Protein AF-A0A9N8YPP1-F1 (afdb_monomer_lite)

Organism: NCBI:txid1117310

Sequence (266 aa):
MFNVTAECTYCDEEGDEDTTKFTALKHQVHTLRHDLAEKNALLATVQKKLNRNRPQQYNNGTMGNESTTGKVIGHLQHEIEHLKKEVAGAKTSIHIAKVARERADRQAAEHYASHQTLKLEIDSLKRMLELDRDKTNKSLQESESKAAELEKQLAIVSASREQAEFQYQLLSKELQNFKTRYMKDVESIKVDFQELRSDMVSTSKGLKKVVVEAGSRIETLTKELDRMKKDVEISNEKTKLYSNQVAKVEDEITNKMAWLKNIQIR

Structure (mmCIF, N/CA/C/O backbone):
data_AF-A0A9N8YPP1-F1
#
_entry.id   AF-A0A9N8YPP1-F1
#
loop_
_atom_site.group_PDB
_atom_site.id
_atom_site.type_symbol
_atom_site.label_atom_id
_atom_site.label_alt_id
_atom_site.label_comp_id
_atom_site.label_asym_id
_atom_site.label_entity_id
_atom_site.label_seq_id
_atom_site.pdbx_PDB_ins_code
_atom_site.Cartn_x
_atom_site.Cartn_y
_atom_site.Cartn_z
_atom_site.occupancy
_atom_site.B_iso_or_equiv
_atom_site.auth_seq_id
_atom_site.auth_comp_id
_atom_site.auth_asym_id
_atom_site.auth_atom_id
_atom_site.pdbx_PDB_model_num
ATOM 1 N N . MET A 1 1 ? 21.768 -13.234 -28.862 1.00 34.94 1 MET A N 1
ATOM 2 C CA . MET A 1 1 ? 23.038 -13.472 -29.579 1.00 34.94 1 MET A CA 1
ATOM 3 C C . MET A 1 1 ? 22.719 -13.626 -31.054 1.00 34.94 1 MET A C 1
ATOM 5 O O . MET A 1 1 ? 22.258 -14.685 -31.448 1.00 34.94 1 MET A O 1
ATOM 9 N N . PHE A 1 2 ? 22.891 -12.571 -31.846 1.00 32.94 2 PHE A N 1
ATOM 10 C CA . PHE A 1 2 ? 22.879 -12.673 -33.304 1.00 32.94 2 PHE A CA 1
ATOM 11 C C . PHE A 1 2 ? 24.298 -12.377 -33.772 1.00 32.94 2 PHE A C 1
ATOM 13 O O . PHE A 1 2 ? 24.757 -11.240 -33.697 1.00 32.94 2 PHE A O 1
ATOM 20 N N . ASN A 1 3 ? 25.009 -13.435 -34.159 1.00 38.28 3 ASN A N 1
ATOM 21 C CA . ASN A 1 3 ? 26.273 -13.326 -34.870 1.00 38.28 3 ASN A CA 1
ATOM 22 C C . ASN A 1 3 ? 25.935 -12.886 -36.295 1.00 38.28 3 ASN A C 1
ATOM 24 O O . ASN A 1 3 ? 25.418 -13.678 -37.077 1.00 38.28 3 ASN A O 1
ATOM 28 N N . VAL A 1 4 ? 26.189 -11.619 -36.609 1.00 37.97 4 VAL A N 1
ATOM 29 C CA . VAL A 1 4 ? 26.219 -11.135 -37.990 1.00 37.97 4 VAL A CA 1
ATOM 30 C C . VAL A 1 4 ? 27.674 -10.819 -38.298 1.00 37.97 4 VAL A C 1
ATOM 32 O O . VAL A 1 4 ? 28.133 -9.687 -38.178 1.00 37.97 4 VAL A O 1
ATOM 35 N N . THR A 1 5 ? 28.424 -11.863 -38.633 1.00 41.53 5 THR A N 1
ATOM 36 C CA . THR A 1 5 ? 29.673 -11.741 -39.382 1.00 41.53 5 THR A CA 1
ATOM 37 C C . THR A 1 5 ? 29.297 -11.416 -40.822 1.00 41.53 5 THR A C 1
ATOM 39 O O . THR A 1 5 ? 29.110 -12.308 -41.643 1.00 41.53 5 THR A O 1
ATOM 42 N N . ALA A 1 6 ? 29.102 -10.129 -41.106 1.00 41.72 6 ALA A N 1
ATOM 43 C CA . ALA A 1 6 ? 29.111 -9.634 -42.472 1.00 41.72 6 ALA A CA 1
ATOM 44 C C . ALA A 1 6 ? 30.580 -9.521 -42.895 1.00 41.72 6 ALA A C 1
ATOM 46 O O . ALA A 1 6 ? 31.249 -8.528 -42.608 1.00 41.72 6 ALA A O 1
ATOM 47 N N . GLU A 1 7 ? 31.101 -10.586 -43.501 1.00 40.03 7 GLU A N 1
ATOM 48 C CA . GLU A 1 7 ? 32.336 -10.519 -44.273 1.00 40.03 7 GLU A CA 1
ATOM 49 C C . GLU A 1 7 ? 32.094 -9.557 -45.441 1.00 40.03 7 GLU A C 1
ATOM 51 O O . GLU A 1 7 ? 31.285 -9.808 -46.332 1.00 40.03 7 GLU A O 1
ATOM 56 N N . CYS A 1 8 ? 32.748 -8.398 -45.389 1.00 38.44 8 CYS A N 1
ATOM 57 C CA . CYS A 1 8 ? 32.756 -7.434 -46.477 1.00 38.44 8 CYS A CA 1
ATOM 58 C C . CYS A 1 8 ? 33.773 -7.916 -47.523 1.00 38.44 8 CYS A C 1
ATOM 60 O O . CYS A 1 8 ? 34.931 -7.515 -47.497 1.00 38.44 8 CYS A O 1
ATOM 62 N N . THR A 1 9 ? 33.364 -8.827 -48.405 1.00 43.66 9 THR A N 1
ATOM 63 C CA . THR A 1 9 ? 34.174 -9.333 -49.531 1.00 43.66 9 THR A CA 1
ATOM 64 C C . THR A 1 9 ? 33.852 -8.602 -50.833 1.00 43.66 9 THR A C 1
ATOM 66 O O . THR A 1 9 ? 33.603 -9.235 -51.855 1.00 43.66 9 THR A O 1
ATOM 69 N N . TYR A 1 10 ? 33.783 -7.268 -50.814 1.00 43.88 10 TYR A N 1
ATOM 70 C CA . TYR A 1 10 ? 33.469 -6.520 -52.035 1.00 43.88 10 TYR A CA 1
ATOM 71 C C . TYR A 1 10 ? 34.044 -5.104 -52.020 1.00 43.88 10 TYR A C 1
ATOM 73 O O . TYR A 1 10 ? 33.289 -4.150 -51.887 1.00 43.88 10 TYR A O 1
ATOM 81 N N . CYS A 1 11 ? 35.370 -4.951 -52.102 1.00 41.81 11 CYS A N 1
ATOM 82 C CA . CYS A 1 11 ? 36.007 -3.634 -52.280 1.00 41.81 11 CYS A CA 1
ATOM 83 C C . CYS A 1 11 ? 37.412 -3.659 -52.929 1.00 41.81 11 CYS A C 1
ATOM 85 O O . CYS A 1 11 ? 38.083 -2.638 -52.866 1.00 41.81 11 CYS A O 1
ATOM 87 N N . ASP A 1 12 ? 37.870 -4.749 -53.562 1.00 41.81 12 ASP A N 1
ATOM 88 C CA . ASP A 1 12 ? 39.260 -4.805 -54.075 1.00 41.81 12 ASP A CA 1
ATOM 89 C C . ASP A 1 12 ? 39.405 -4.883 -55.608 1.00 41.81 12 ASP A C 1
ATOM 91 O O . ASP A 1 12 ? 40.514 -4.742 -56.116 1.00 41.81 12 ASP A O 1
ATOM 95 N N . GLU A 1 13 ? 38.328 -5.044 -56.385 1.00 40.91 13 GLU A N 1
ATOM 96 C CA . GLU A 1 13 ? 38.481 -5.305 -57.831 1.00 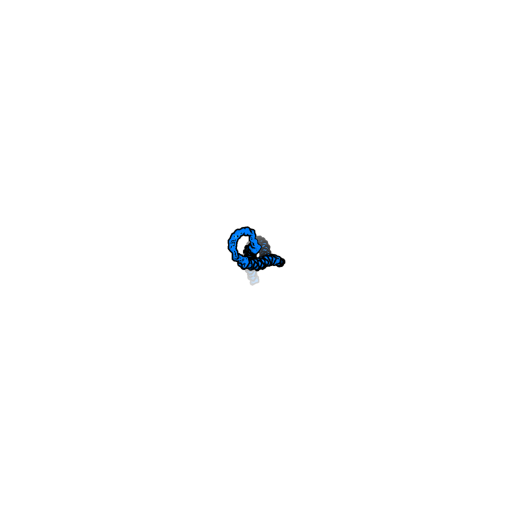40.91 13 GLU A CA 1
ATOM 97 C C . GLU A 1 13 ? 38.600 -4.043 -58.713 1.00 40.91 13 GLU A C 1
ATOM 99 O O . GLU A 1 13 ? 39.207 -4.106 -59.780 1.00 40.91 13 GLU A O 1
ATOM 104 N N . GLU A 1 14 ? 38.114 -2.871 -58.284 1.00 46.34 14 GLU A N 1
ATOM 105 C CA . GLU A 1 14 ? 38.151 -1.660 -59.133 1.00 46.34 14 GLU A CA 1
ATOM 106 C C . GLU A 1 14 ? 39.486 -0.883 -59.069 1.00 46.34 14 GLU A C 1
ATOM 108 O O . GLU A 1 14 ? 39.831 -0.162 -60.006 1.00 46.34 14 GLU A O 1
ATOM 113 N N . GLY A 1 15 ? 40.286 -1.044 -58.007 1.00 49.84 15 GLY A N 1
ATOM 114 C CA . GLY A 1 15 ? 41.560 -0.322 -57.840 1.00 49.84 15 GLY A CA 1
ATOM 115 C C . GLY A 1 15 ? 42.724 -0.869 -58.684 1.00 49.84 15 GLY A C 1
ATOM 116 O O . GLY A 1 15 ? 43.639 -0.126 -59.073 1.00 49.84 15 GLY A O 1
ATOM 117 N N . ASP A 1 16 ? 42.688 -2.164 -58.999 1.00 51.25 16 ASP A N 1
ATOM 118 C CA . ASP A 1 16 ? 43.765 -2.859 -59.715 1.00 51.25 16 ASP A CA 1
ATOM 119 C C . ASP A 1 16 ? 43.661 -2.692 -61.239 1.00 51.25 16 ASP A C 1
ATOM 121 O O . ASP A 1 16 ? 44.675 -2.576 -61.945 1.00 51.25 16 ASP A O 1
ATOM 125 N N . GLU A 1 17 ? 42.439 -2.580 -61.762 1.00 55.25 17 GLU A N 1
ATOM 126 C CA . GLU A 1 17 ? 42.202 -2.390 -63.193 1.00 55.25 17 GLU A CA 1
ATOM 127 C C . GLU A 1 17 ? 42.729 -1.031 -63.685 1.00 55.25 17 GLU A C 1
ATOM 129 O O . GLU A 1 17 ? 43.400 -0.950 -64.721 1.00 55.25 17 GLU A O 1
ATOM 134 N N . ASP A 1 18 ? 42.506 0.037 -62.916 1.00 60.38 18 ASP A N 1
ATOM 135 C CA . ASP A 1 18 ? 42.961 1.390 -63.258 1.00 60.38 18 ASP A CA 1
ATOM 136 C C . ASP A 1 18 ? 44.477 1.564 -63.095 1.00 60.38 18 ASP A C 1
ATOM 138 O O . ASP A 1 18 ? 45.127 2.271 -63.875 1.00 60.38 18 ASP A O 1
ATOM 142 N N . THR A 1 19 ? 45.084 0.857 -62.139 1.00 65.12 19 THR A N 1
ATOM 143 C CA . THR A 1 19 ? 46.543 0.837 -61.965 1.00 65.12 19 THR A CA 1
ATOM 144 C C . THR A 1 19 ? 47.234 0.142 -63.137 1.00 65.12 19 THR A C 1
ATOM 146 O O . THR A 1 19 ? 48.261 0.619 -63.644 1.00 65.12 19 THR A O 1
ATOM 149 N N . THR A 1 20 ? 46.631 -0.941 -63.623 1.00 72.88 20 THR A N 1
ATOM 150 C CA . THR A 1 20 ? 47.099 -1.691 -64.790 1.00 72.88 20 THR A CA 1
ATOM 151 C C . THR A 1 20 ? 46.964 -0.855 -66.067 1.00 72.88 20 THR A C 1
ATOM 153 O O . THR A 1 20 ? 47.932 -0.722 -66.822 1.00 72.88 20 THR A O 1
ATOM 156 N N . LYS A 1 21 ? 45.821 -0.179 -66.267 1.00 74.50 21 LYS A N 1
ATOM 157 C CA . LYS A 1 21 ? 45.578 0.739 -67.398 1.00 74.50 21 LYS A CA 1
ATOM 158 C C . LYS A 1 21 ? 46.526 1.945 -67.392 1.00 74.50 21 LYS A C 1
ATOM 160 O O . LYS A 1 21 ? 47.098 2.285 -68.429 1.00 74.50 21 LYS A O 1
ATOM 165 N N . PHE A 1 22 ? 46.773 2.561 -66.234 1.00 76.25 22 PHE A N 1
ATOM 166 C CA . PHE A 1 22 ? 47.729 3.668 -66.097 1.00 76.25 22 PHE A CA 1
ATOM 167 C C . PHE A 1 22 ? 49.165 3.241 -66.433 1.00 76.25 22 PHE A C 1
ATOM 169 O O . PHE A 1 22 ? 49.890 3.953 -67.136 1.00 76.25 22 PHE A O 1
ATOM 176 N N . THR A 1 23 ? 49.578 2.067 -65.954 1.00 79.81 23 THR A N 1
ATOM 177 C CA . THR A 1 23 ? 50.915 1.517 -66.214 1.00 79.81 23 THR A CA 1
ATOM 178 C C . THR A 1 23 ? 51.094 1.183 -67.697 1.00 79.81 23 THR A C 1
ATOM 180 O O . THR A 1 23 ? 52.123 1.536 -68.279 1.00 79.81 23 THR A O 1
ATOM 183 N N . ALA A 1 24 ? 50.066 0.612 -68.333 1.00 81.81 24 ALA A N 1
ATOM 184 C CA . ALA A 1 24 ? 50.039 0.352 -69.770 1.00 81.81 24 ALA A CA 1
ATOM 185 C C . ALA A 1 24 ? 50.132 1.646 -70.602 1.00 81.81 24 ALA A C 1
ATOM 187 O O . ALA A 1 24 ? 50.971 1.741 -71.498 1.00 81.81 24 ALA A O 1
ATOM 188 N N . LEU A 1 25 ? 49.360 2.684 -70.260 1.00 81.94 25 LEU A N 1
ATOM 189 C CA . LEU A 1 25 ? 49.416 3.995 -70.927 1.00 81.94 25 LEU A CA 1
ATOM 190 C C . LEU A 1 25 ? 50.784 4.674 -70.767 1.00 81.94 25 LEU A C 1
ATOM 192 O O . LEU A 1 25 ? 51.320 5.254 -71.715 1.00 81.94 25 LEU A O 1
ATOM 196 N N . LYS A 1 26 ? 51.390 4.589 -69.576 1.00 84.62 26 LYS A N 1
ATOM 197 C CA . LYS A 1 26 ? 52.739 5.115 -69.320 1.00 84.62 26 LYS A CA 1
ATOM 198 C C . LYS A 1 26 ? 53.788 4.408 -70.178 1.00 84.62 26 LYS A C 1
ATOM 200 O O . LYS A 1 26 ? 54.672 5.076 -70.720 1.00 84.62 26 LYS A O 1
ATOM 205 N N . HIS A 1 27 ? 53.681 3.086 -70.312 1.00 86.38 27 HIS A N 1
ATOM 206 C CA . HIS A 1 27 ? 54.544 2.297 -71.185 1.00 86.38 27 HIS A CA 1
ATOM 207 C C . HIS A 1 27 ? 54.348 2.685 -72.660 1.00 86.38 27 HIS A C 1
ATOM 209 O O . HIS A 1 27 ? 55.324 2.989 -73.339 1.00 86.38 27 HIS A O 1
ATOM 215 N N . GLN A 1 28 ? 53.101 2.821 -73.120 1.00 85.25 28 GLN A N 1
ATOM 216 C CA . GLN A 1 28 ? 52.774 3.248 -74.484 1.00 85.25 28 GLN A CA 1
ATOM 217 C C . GLN A 1 28 ? 53.374 4.622 -74.838 1.00 85.25 28 GLN A C 1
ATOM 219 O O . GLN A 1 28 ? 53.957 4.786 -75.906 1.00 85.25 28 GLN A O 1
ATOM 224 N N . VAL A 1 29 ? 53.309 5.609 -73.934 1.00 85.12 29 VAL A N 1
ATOM 225 C CA . VAL A 1 29 ? 53.952 6.924 -74.142 1.00 85.12 29 VAL A CA 1
ATOM 226 C C . VAL A 1 29 ? 55.469 6.814 -74.243 1.00 85.12 29 VAL A C 1
ATOM 228 O O . VAL A 1 29 ? 56.092 7.580 -74.981 1.00 85.12 29 VAL A O 1
ATOM 231 N N . HIS A 1 30 ? 56.080 5.911 -73.478 1.00 87.31 30 HIS A N 1
ATOM 232 C CA . HIS A 1 30 ? 57.518 5.689 -73.543 1.00 87.31 30 HIS A CA 1
ATOM 233 C C . HIS A 1 30 ? 57.927 5.134 -74.913 1.00 87.31 30 HIS A C 1
ATOM 235 O O . HIS A 1 30 ? 58.834 5.692 -75.530 1.00 87.31 30 HIS A O 1
ATOM 241 N N . THR A 1 31 ? 57.193 4.141 -75.422 1.00 87.81 31 THR A N 1
ATOM 242 C CA . THR A 1 31 ? 57.385 3.574 -76.765 1.00 87.81 31 THR A CA 1
ATOM 243 C C . THR A 1 31 ? 57.198 4.630 -77.855 1.00 87.81 31 THR A C 1
ATOM 245 O O . THR A 1 31 ? 58.116 4.875 -78.629 1.00 87.81 31 THR A O 1
ATOM 248 N N . LEU A 1 32 ? 56.093 5.385 -77.837 1.00 85.94 32 LEU A N 1
ATOM 249 C CA . LEU A 1 32 ? 55.840 6.439 -78.833 1.00 85.94 32 LEU A CA 1
ATOM 250 C C . LEU A 1 32 ? 56.917 7.538 -78.839 1.00 85.94 32 LEU A C 1
ATOM 252 O O . LEU A 1 32 ? 57.249 8.095 -79.884 1.00 85.94 32 LEU A O 1
ATOM 256 N N . ARG A 1 33 ? 57.482 7.876 -77.672 1.00 85.75 33 ARG A N 1
ATOM 257 C CA . ARG A 1 33 ? 58.603 8.828 -77.578 1.00 85.75 33 ARG A CA 1
ATOM 258 C C . ARG A 1 33 ? 59.888 8.270 -78.177 1.00 85.75 33 ARG A C 1
ATOM 260 O O . ARG A 1 33 ? 60.638 9.038 -78.776 1.00 85.75 33 ARG A O 1
ATOM 267 N N . HIS A 1 34 ? 60.147 6.983 -77.974 1.00 88.81 34 HIS A N 1
ATOM 268 C CA . HIS A 1 34 ? 61.292 6.299 -78.556 1.00 88.81 34 HIS A CA 1
ATOM 269 C C . HIS A 1 34 ? 61.177 6.272 -80.087 1.00 88.81 34 HIS A C 1
ATOM 271 O O . HIS A 1 34 ? 62.086 6.737 -80.773 1.00 88.81 34 HIS A O 1
ATOM 277 N N . ASP A 1 35 ? 60.019 5.871 -80.612 1.00 84.00 35 ASP A N 1
ATOM 278 C CA . ASP A 1 35 ? 59.750 5.820 -82.054 1.00 84.00 35 ASP A CA 1
ATOM 279 C C . ASP A 1 35 ? 59.849 7.212 -82.694 1.00 84.00 35 ASP A C 1
ATOM 281 O O . ASP A 1 35 ? 60.474 7.400 -83.740 1.00 84.00 35 ASP A O 1
ATOM 285 N N . LEU A 1 36 ? 59.315 8.239 -82.023 1.00 85.69 36 LEU A N 1
ATOM 286 C CA . LEU A 1 36 ? 59.462 9.631 -82.446 1.00 85.69 36 LEU A CA 1
ATOM 287 C C . LEU A 1 36 ? 60.939 10.057 -82.509 1.00 85.69 36 LEU A C 1
ATOM 289 O O . LEU A 1 36 ? 61.334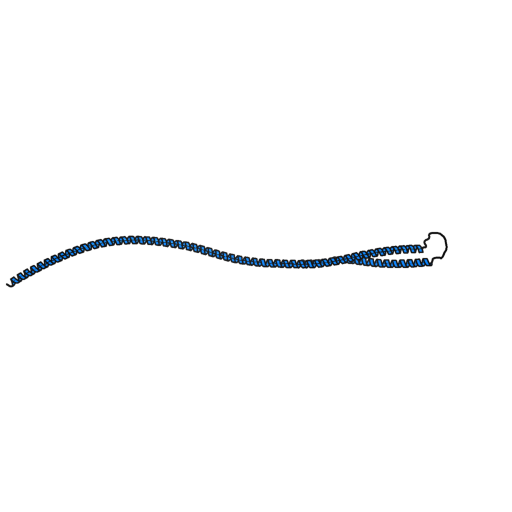 10.778 -83.429 1.00 85.69 36 LEU A O 1
ATOM 293 N N . ALA A 1 37 ? 61.764 9.649 -81.544 1.00 85.25 37 ALA A N 1
ATOM 294 C CA . ALA A 1 37 ? 63.192 9.957 -81.543 1.00 85.25 37 ALA A CA 1
ATOM 295 C C . ALA A 1 37 ? 63.922 9.264 -82.708 1.00 85.25 37 ALA A C 1
ATOM 297 O O . ALA A 1 37 ? 64.725 9.904 -83.391 1.00 85.25 37 ALA A O 1
ATOM 298 N N . GLU A 1 38 ? 63.592 8.002 -82.988 1.00 87.62 38 GLU A N 1
ATOM 299 C CA . GLU A 1 38 ? 64.148 7.234 -84.106 1.00 87.62 38 GLU A CA 1
ATOM 300 C C . GLU A 1 38 ? 63.793 7.863 -85.462 1.00 87.62 38 GLU A C 1
ATOM 302 O O . GLU A 1 38 ? 64.673 8.114 -86.291 1.00 87.62 38 GLU A O 1
ATOM 307 N N . LYS A 1 39 ? 62.521 8.225 -85.674 1.00 84.94 39 LYS A N 1
ATOM 308 C CA . LYS A 1 39 ? 62.066 8.878 -86.913 1.00 84.94 39 LYS A CA 1
ATOM 309 C C . LYS A 1 39 ? 62.699 10.253 -87.115 1.00 84.94 39 LYS A C 1
ATOM 311 O O . LYS A 1 39 ? 63.103 10.578 -88.233 1.00 84.94 39 LYS A O 1
ATOM 316 N N . ASN A 1 40 ? 62.873 11.033 -86.045 1.00 82.00 40 ASN A N 1
ATOM 317 C CA . ASN A 1 40 ? 63.613 12.298 -86.100 1.00 82.00 40 ASN A CA 1
ATOM 318 C C . ASN A 1 40 ? 65.086 12.093 -86.500 1.00 82.00 40 ASN A C 1
ATOM 320 O O . ASN A 1 40 ? 65.616 12.856 -87.310 1.00 82.00 40 ASN A O 1
ATOM 324 N N . ALA A 1 41 ? 65.748 11.054 -85.981 1.00 85.62 41 ALA A N 1
ATOM 325 C CA . ALA A 1 41 ? 67.128 10.725 -86.341 1.00 85.62 41 ALA A CA 1
ATOM 326 C C . ALA A 1 41 ? 67.258 10.270 -87.809 1.00 85.62 41 ALA A C 1
ATOM 328 O O . ALA A 1 41 ? 68.200 10.665 -88.512 1.00 85.62 41 ALA A O 1
ATOM 329 N N . LEU A 1 42 ? 66.291 9.489 -88.301 1.00 85.31 42 LEU A N 1
ATOM 330 C CA . LEU A 1 42 ? 66.207 9.081 -89.705 1.00 85.31 42 LEU A CA 1
ATOM 331 C C . LEU A 1 42 ? 65.989 10.282 -90.628 1.00 85.31 42 LEU A C 1
ATOM 333 O O . LEU A 1 42 ? 66.734 10.435 -91.600 1.00 85.31 42 LEU A O 1
ATOM 337 N N . LEU A 1 43 ? 65.047 11.172 -90.299 1.00 83.94 43 LEU A N 1
ATOM 338 C CA . LEU A 1 43 ? 64.814 12.409 -91.045 1.00 83.94 43 LEU A CA 1
ATOM 339 C C . LEU A 1 43 ? 66.094 13.250 -91.125 1.00 83.94 43 LEU A C 1
ATOM 341 O O . LEU A 1 43 ? 66.517 13.616 -92.222 1.00 83.94 43 LEU A O 1
ATOM 345 N N . ALA A 1 44 ? 66.769 13.477 -89.995 1.00 81.56 44 ALA A N 1
ATOM 346 C CA . ALA A 1 44 ? 68.027 14.222 -89.953 1.00 81.56 44 ALA A CA 1
ATOM 347 C C . ALA A 1 44 ? 69.113 13.590 -90.848 1.00 81.56 44 ALA A C 1
ATOM 349 O O . ALA A 1 44 ? 69.842 14.291 -91.556 1.00 81.56 44 ALA A O 1
ATOM 350 N N . THR A 1 45 ? 69.197 12.257 -90.865 1.00 83.31 45 THR A N 1
ATOM 351 C CA . THR A 1 45 ? 70.156 11.503 -91.687 1.00 83.31 45 THR A CA 1
ATOM 352 C C . THR A 1 45 ? 69.842 11.611 -93.180 1.00 83.31 45 THR A C 1
ATOM 354 O O . THR A 1 45 ? 70.745 11.868 -93.982 1.00 83.31 45 THR A O 1
ATOM 357 N N . VAL A 1 46 ? 68.575 11.448 -93.569 1.00 80.06 46 VAL A N 1
ATOM 358 C CA . VAL A 1 46 ? 68.120 11.572 -94.964 1.00 80.06 46 VAL A CA 1
ATOM 359 C C . VAL A 1 46 ? 68.317 13.002 -95.466 1.00 80.06 46 VAL A C 1
ATOM 361 O O . VAL A 1 46 ? 68.847 13.205 -96.557 1.00 80.06 46 VAL A O 1
ATOM 364 N N . GLN A 1 47 ? 67.997 14.001 -94.647 1.00 80.19 47 GLN A N 1
ATOM 365 C CA . GLN A 1 47 ? 68.151 15.412 -94.993 1.00 80.19 47 GLN A CA 1
ATOM 366 C C . GLN A 1 47 ? 69.631 15.813 -95.120 1.00 80.19 47 GLN A C 1
ATOM 368 O O . GLN A 1 47 ? 70.005 16.536 -96.043 1.00 80.19 47 GLN A O 1
ATOM 373 N N . LYS A 1 48 ? 70.515 15.253 -94.281 1.00 81.25 48 LYS A N 1
ATOM 374 C CA . LYS A 1 48 ? 71.976 15.391 -94.415 1.00 81.25 48 LYS A CA 1
ATOM 375 C C . LYS A 1 48 ? 72.513 14.746 -95.700 1.00 81.25 48 LYS A C 1
ATOM 377 O O . LYS A 1 48 ? 73.397 15.321 -96.335 1.00 81.25 48 LYS A O 1
ATOM 382 N N . LYS A 1 49 ? 71.989 13.578 -96.102 1.00 77.81 49 LYS A N 1
ATOM 383 C CA . LYS A 1 49 ? 72.335 12.911 -97.375 1.00 77.81 49 LYS A CA 1
ATOM 384 C C . LYS A 1 49 ? 71.851 13.709 -98.591 1.00 77.81 49 LYS A C 1
ATOM 386 O O . LYS A 1 49 ? 72.615 13.872 -99.536 1.00 77.81 49 LYS A O 1
ATOM 391 N N . LEU A 1 50 ? 70.638 14.263 -98.540 1.00 72.38 50 LEU A N 1
ATOM 392 C CA . LEU A 1 50 ? 70.107 15.148 -99.582 1.00 72.38 50 LEU A CA 1
ATOM 393 C C . LEU A 1 50 ? 70.966 16.413 -99.739 1.00 72.38 50 LEU A C 1
ATOM 395 O O . LEU A 1 50 ? 71.341 16.767 -100.852 1.00 72.38 50 LEU A O 1
ATOM 399 N N . ASN A 1 51 ? 71.342 17.051 -98.626 1.00 70.56 51 ASN A N 1
ATOM 400 C CA . ASN A 1 51 ? 72.184 18.250 -98.638 1.00 70.56 51 ASN A CA 1
ATOM 401 C C . ASN A 1 51 ? 73.614 17.983 -99.145 1.00 70.56 51 ASN A C 1
ATOM 403 O O . ASN A 1 51 ? 74.216 18.876 -99.735 1.00 70.56 51 ASN A O 1
ATOM 407 N N . ARG A 1 52 ? 74.155 16.768 -98.951 1.00 68.94 52 ARG A N 1
ATOM 408 C CA . ARG A 1 52 ? 75.460 16.339 -99.497 1.00 68.94 52 ARG A CA 1
ATOM 409 C C . ARG A 1 52 ? 75.445 16.094 -101.008 1.00 68.94 52 ARG A C 1
ATOM 411 O O . ARG A 1 52 ? 76.470 16.292 -101.644 1.00 68.94 52 ARG A O 1
ATOM 418 N N . ASN A 1 53 ? 74.306 15.691 -101.569 1.00 58.44 53 ASN A N 1
ATOM 419 C CA . ASN A 1 53 ? 74.149 15.365 -102.991 1.00 58.44 53 ASN A CA 1
ATOM 420 C C . ASN A 1 53 ? 73.604 16.537 -103.826 1.00 58.44 53 ASN A C 1
ATOM 422 O O . ASN A 1 53 ? 73.053 16.317 -104.901 1.00 58.44 53 ASN A O 1
ATOM 426 N N . ARG A 1 54 ? 73.716 17.780 -103.342 1.00 52.62 54 ARG A N 1
ATOM 427 C CA . ARG A 1 54 ? 73.230 18.970 -104.050 1.00 52.62 54 ARG A CA 1
ATOM 428 C C . ARG A 1 54 ? 74.278 19.405 -105.092 1.00 52.62 54 ARG A C 1
ATOM 430 O O . ARG A 1 54 ? 75.349 19.852 -104.682 1.00 52.62 54 ARG A O 1
ATOM 437 N N . PRO A 1 55 ? 74.027 19.298 -106.410 1.00 47.75 55 PRO A N 1
ATOM 438 C CA . PRO A 1 55 ? 74.951 19.830 -107.404 1.00 47.75 55 PRO A CA 1
ATOM 439 C C . PRO A 1 55 ? 74.943 21.363 -107.325 1.00 47.75 55 PRO A C 1
ATOM 441 O O . PRO A 1 55 ? 73.875 21.972 -107.245 1.00 47.75 55 PRO A O 1
ATOM 444 N N . GLN A 1 56 ? 76.114 22.007 -107.364 1.00 50.59 56 GLN A N 1
ATOM 445 C CA . GLN A 1 56 ? 76.181 23.410 -107.777 1.00 50.59 56 GLN A CA 1
ATOM 446 C C . GLN A 1 56 ? 75.795 23.458 -109.257 1.00 50.59 56 GLN A C 1
ATOM 448 O O . GLN A 1 56 ? 76.594 23.036 -110.087 1.00 50.59 56 GLN A O 1
ATOM 453 N N . GLN A 1 57 ? 74.599 23.938 -109.609 1.00 38.53 57 GLN A N 1
ATOM 454 C CA . GLN A 1 57 ? 74.306 24.256 -111.007 1.00 38.53 57 GLN A CA 1
ATOM 455 C C . GLN A 1 57 ? 73.263 25.365 -111.201 1.00 38.53 57 GLN A C 1
ATOM 457 O O . GLN A 1 57 ? 72.265 25.467 -110.491 1.00 38.53 57 GLN A O 1
ATOM 462 N N . TYR A 1 58 ? 73.600 26.193 -112.190 1.00 37.00 58 TYR A N 1
ATOM 463 C CA . TYR A 1 58 ? 72.891 27.293 -112.834 1.00 37.00 58 TYR A CA 1
ATOM 464 C C . TYR A 1 58 ? 71.532 26.897 -113.458 1.00 37.00 58 TYR A C 1
ATOM 466 O O . TYR A 1 58 ? 71.379 25.780 -113.928 1.00 37.00 58 TYR A O 1
ATOM 474 N N . ASN A 1 59 ? 70.632 27.889 -113.536 1.00 39.59 59 ASN A N 1
ATOM 475 C CA . ASN A 1 59 ? 69.528 28.150 -114.483 1.00 39.59 59 ASN A CA 1
ATOM 476 C C . ASN A 1 59 ? 68.561 27.061 -115.018 1.00 39.59 59 ASN A C 1
ATOM 478 O O . ASN A 1 59 ? 68.944 26.037 -115.564 1.00 39.59 59 ASN A O 1
ATOM 482 N N . ASN A 1 60 ? 67.299 27.521 -115.074 1.00 39.09 60 ASN A N 1
ATOM 483 C CA . ASN A 1 60 ? 66.170 27.188 -115.955 1.00 39.09 60 ASN A CA 1
ATOM 484 C C . ASN A 1 60 ? 65.451 25.834 -115.824 1.00 39.09 60 ASN A C 1
ATOM 486 O O . ASN A 1 60 ? 65.928 24.804 -116.269 1.00 39.09 60 ASN A O 1
ATOM 490 N N . GLY A 1 61 ? 64.194 25.941 -115.368 1.00 43.28 61 GLY A N 1
ATOM 491 C CA . GLY A 1 61 ? 63.007 25.375 -116.014 1.00 43.28 61 GLY A CA 1
ATOM 492 C C . GLY A 1 61 ? 62.857 23.853 -116.098 1.00 43.28 61 GLY A C 1
ATOM 493 O O . GLY A 1 61 ? 63.604 23.179 -116.795 1.00 43.28 61 GLY A O 1
ATOM 494 N N . THR A 1 62 ? 61.720 23.389 -115.563 1.00 35.28 62 THR A N 1
ATOM 495 C CA . THR A 1 62 ? 60.841 22.302 -116.059 1.00 35.28 62 THR A CA 1
ATOM 496 C C . THR A 1 62 ? 60.600 21.173 -115.045 1.00 35.28 62 THR A C 1
ATOM 498 O O . THR A 1 62 ? 61.500 20.432 -114.678 1.00 35.28 62 THR A O 1
ATOM 501 N N . MET A 1 63 ? 59.318 21.042 -114.670 1.00 38.56 63 MET A N 1
ATOM 502 C CA . MET A 1 63 ? 58.604 19.830 -114.231 1.00 38.56 63 MET A CA 1
ATOM 503 C C . MET A 1 63 ? 59.103 19.093 -112.971 1.00 38.56 63 MET A C 1
ATOM 505 O O . MET A 1 63 ? 59.939 18.199 -113.016 1.00 38.56 63 MET A O 1
ATOM 509 N N . GLY A 1 64 ? 58.449 19.374 -111.840 1.00 48.31 64 GLY A N 1
ATOM 510 C CA . GLY A 1 64 ? 57.396 18.481 -111.328 1.00 48.31 64 GLY A CA 1
ATOM 511 C C . GLY A 1 64 ? 57.721 17.034 -110.934 1.00 48.31 64 GLY A C 1
ATOM 512 O O . GLY A 1 64 ? 56.783 16.297 -110.659 1.00 48.31 64 GLY A O 1
ATOM 513 N N . ASN A 1 65 ? 58.982 16.608 -110.864 1.00 48.28 65 ASN A N 1
ATOM 514 C CA . ASN A 1 65 ? 59.332 15.288 -110.339 1.00 48.28 65 ASN A CA 1
ATOM 515 C C . ASN A 1 65 ? 59.931 15.439 -108.942 1.00 48.28 65 ASN A C 1
ATOM 517 O O . ASN A 1 65 ? 61.124 15.695 -108.781 1.00 48.28 65 ASN A O 1
ATOM 521 N N . GLU A 1 66 ? 59.090 15.289 -107.917 1.00 52.28 66 GLU A N 1
ATOM 522 C CA . GLU A 1 66 ? 59.562 15.116 -106.545 1.00 52.28 66 GLU A CA 1
ATOM 523 C C . GLU A 1 66 ? 60.604 13.991 -106.523 1.00 52.28 66 GLU A C 1
ATOM 525 O O . GLU A 1 66 ? 60.288 12.830 -106.796 1.00 52.28 66 GLU A O 1
ATOM 530 N N . SER A 1 67 ? 61.858 14.337 -106.212 1.00 65.12 67 SER A N 1
ATOM 531 C CA . SER A 1 67 ? 62.910 13.354 -105.952 1.00 65.12 67 SER A CA 1
ATOM 532 C C . SER A 1 67 ? 62.377 12.329 -104.951 1.00 65.12 67 SER A C 1
ATOM 534 O O . SER A 1 67 ? 61.771 12.716 -103.951 1.00 65.12 67 SER A O 1
ATOM 536 N N . THR A 1 68 ? 62.619 11.036 -105.174 1.00 72.81 68 THR A N 1
ATOM 537 C CA . THR A 1 68 ? 62.250 9.961 -104.235 1.00 72.81 68 THR A CA 1
ATOM 538 C C . THR A 1 68 ? 62.661 10.303 -102.797 1.00 72.81 68 THR A C 1
ATOM 540 O O . THR A 1 68 ? 61.923 10.047 -101.851 1.00 72.81 68 THR A O 1
ATOM 543 N N . THR A 1 69 ? 63.794 10.992 -102.633 1.00 71.38 69 THR A N 1
ATOM 544 C CA . THR A 1 69 ? 64.283 11.513 -101.351 1.00 71.38 69 THR A CA 1
ATOM 545 C C . THR A 1 69 ? 63.371 12.587 -100.739 1.00 71.38 69 THR A C 1
ATOM 547 O O . THR A 1 69 ? 63.165 12.590 -99.530 1.00 71.38 69 THR A O 1
ATOM 550 N N . GLY A 1 70 ? 62.797 13.482 -101.548 1.00 75.25 70 GLY A N 1
ATOM 551 C CA . GLY A 1 70 ? 61.823 14.491 -101.115 1.00 75.25 70 GLY A CA 1
ATOM 552 C C . GLY A 1 70 ? 60.501 13.877 -100.645 1.00 75.25 70 GLY A C 1
ATOM 553 O O . GLY A 1 70 ? 59.994 14.276 -99.600 1.00 75.25 70 GLY A O 1
ATOM 554 N N . LYS A 1 71 ? 60.005 12.838 -101.334 1.00 79.94 71 LYS A N 1
ATOM 555 C CA . LYS A 1 71 ? 58.824 12.068 -100.894 1.00 79.94 71 LYS A CA 1
ATOM 556 C C . LYS A 1 71 ? 59.059 11.377 -99.553 1.00 79.94 71 LYS A C 1
ATOM 558 O O . LYS A 1 71 ? 58.218 11.450 -98.664 1.00 79.94 71 LYS A O 1
ATOM 563 N N . VAL A 1 72 ? 60.229 10.756 -99.377 1.00 82.38 72 VAL A N 1
ATOM 564 C CA . VAL A 1 72 ? 60.624 10.127 -98.103 1.00 82.38 72 VAL A CA 1
ATOM 565 C C . VAL A 1 72 ? 60.701 11.158 -96.973 1.00 82.38 72 VAL A C 1
ATOM 567 O O . VAL A 1 72 ? 60.224 10.887 -95.876 1.00 82.38 72 VAL A O 1
ATOM 570 N N . ILE A 1 73 ? 61.241 12.353 -97.233 1.00 81.81 73 ILE A N 1
ATOM 571 C CA . ILE A 1 73 ? 61.257 13.454 -96.257 1.00 81.81 73 ILE A CA 1
ATOM 572 C C . ILE A 1 73 ? 59.833 13.880 -95.880 1.00 81.81 73 ILE A C 1
ATOM 574 O O . ILE A 1 73 ? 59.546 13.995 -94.692 1.00 81.81 73 ILE A O 1
ATOM 578 N N . GLY A 1 74 ? 58.937 14.058 -96.857 1.00 82.00 74 GLY A N 1
ATOM 579 C CA . GLY A 1 74 ? 57.537 14.415 -96.603 1.00 82.00 74 GLY A CA 1
ATOM 580 C C . GLY A 1 74 ? 56.791 13.362 -95.778 1.00 82.00 74 GLY A C 1
ATOM 581 O O . GLY A 1 74 ? 56.118 13.705 -94.806 1.00 82.00 74 GLY A O 1
ATOM 582 N N . HIS A 1 75 ? 56.971 12.074 -96.094 1.00 85.06 75 HIS A N 1
ATOM 583 C CA . HIS A 1 75 ? 56.400 10.976 -95.307 1.00 85.06 75 HIS A CA 1
ATOM 584 C C . HIS A 1 75 ? 56.942 10.945 -93.872 1.00 85.06 75 HIS A C 1
ATOM 586 O O . HIS A 1 75 ? 56.154 10.843 -92.935 1.00 85.06 75 HIS A O 1
ATOM 592 N N . LEU A 1 76 ? 58.258 11.101 -93.681 1.00 85.56 76 LEU A N 1
ATOM 593 C CA . LEU A 1 76 ? 58.865 11.146 -92.346 1.00 85.56 76 LEU A CA 1
ATOM 594 C C . LEU A 1 76 ? 58.382 12.354 -91.533 1.00 85.56 76 LEU A C 1
ATOM 596 O O . LEU A 1 76 ? 58.118 12.221 -90.343 1.00 85.56 76 LEU A O 1
ATOM 600 N N . GLN A 1 77 ? 58.226 13.524 -92.157 1.00 85.75 77 GLN A N 1
ATOM 601 C CA . GLN A 1 77 ? 57.672 14.712 -91.500 1.00 85.75 77 GLN A CA 1
ATOM 602 C C . GLN A 1 77 ? 56.214 14.506 -91.075 1.00 85.75 77 GLN A C 1
ATOM 604 O O . GLN A 1 77 ? 55.847 14.883 -89.962 1.00 85.75 77 GLN A O 1
ATOM 609 N N . HIS A 1 78 ? 55.398 13.875 -91.923 1.00 89.62 78 HIS A N 1
ATOM 610 C CA . HIS A 1 78 ? 54.014 13.545 -91.588 1.00 89.62 78 HIS A CA 1
ATOM 611 C C . HIS A 1 78 ? 53.925 12.540 -90.430 1.00 89.62 78 HIS A C 1
ATOM 613 O O . HIS A 1 78 ? 53.151 12.745 -89.499 1.00 89.62 78 HIS A O 1
ATOM 619 N N . GLU A 1 79 ? 54.757 11.497 -90.445 1.00 90.19 79 GLU A N 1
ATOM 620 C CA . GLU A 1 79 ? 54.825 10.496 -89.375 1.00 90.19 79 GLU A CA 1
ATOM 621 C C . GLU A 1 79 ? 55.308 11.111 -88.049 1.00 90.19 79 GLU A C 1
ATOM 623 O O . GLU A 1 79 ? 54.753 10.822 -86.993 1.00 90.19 79 GLU A O 1
ATOM 628 N N . ILE A 1 80 ? 56.272 12.038 -88.089 1.00 88.44 80 ILE A N 1
ATOM 629 C CA . ILE A 1 80 ? 56.720 12.796 -86.910 1.00 88.44 80 ILE A CA 1
ATOM 630 C C . ILE A 1 80 ? 55.587 13.651 -86.329 1.00 88.44 80 ILE A C 1
ATOM 632 O O . ILE A 1 80 ? 55.403 13.669 -85.112 1.00 88.44 80 ILE A O 1
ATOM 636 N N . GLU A 1 81 ? 54.824 14.361 -87.162 1.00 89.25 81 GLU A N 1
ATOM 637 C CA . GLU A 1 81 ? 53.681 15.152 -86.687 1.00 89.25 81 GLU A CA 1
ATOM 638 C C . GLU A 1 81 ? 52.548 14.270 -86.144 1.00 89.25 81 GLU A C 1
ATOM 640 O O . GLU A 1 81 ? 51.960 14.591 -85.108 1.00 89.25 81 GLU A O 1
ATOM 645 N N . HIS A 1 82 ? 52.295 13.116 -86.768 1.00 91.50 82 HIS A N 1
ATOM 646 C CA . HIS A 1 82 ? 51.364 12.114 -86.250 1.00 91.50 82 HIS A CA 1
ATOM 647 C C . HIS A 1 82 ? 51.784 11.620 -84.857 1.00 91.50 82 HIS A C 1
ATOM 649 O O . HIS A 1 82 ? 51.017 11.739 -83.899 1.00 91.50 82 HIS A O 1
ATOM 655 N N . LEU A 1 83 ? 53.034 11.170 -84.710 1.00 89.38 83 LEU A N 1
ATOM 656 C CA . LEU A 1 83 ? 53.583 10.679 -83.444 1.00 89.38 83 LEU A CA 1
ATOM 657 C C . LEU A 1 83 ? 53.582 11.759 -82.352 1.00 89.38 83 LEU A C 1
ATOM 659 O O . LEU A 1 83 ? 53.281 11.476 -81.193 1.00 89.38 83 LEU A O 1
ATOM 663 N N . LYS A 1 84 ? 53.855 13.027 -82.691 1.00 90.94 84 LYS A N 1
ATOM 664 C CA . LYS A 1 84 ? 53.725 14.144 -81.737 1.00 90.94 84 LYS A CA 1
ATOM 665 C C . LYS A 1 84 ? 52.294 14.289 -81.220 1.00 90.94 84 LYS A C 1
ATOM 667 O O . LYS A 1 84 ? 52.104 14.493 -80.017 1.00 90.94 84 LYS A O 1
ATOM 672 N N . LYS A 1 85 ? 51.300 14.186 -82.107 1.00 92.62 85 LYS A N 1
ATOM 673 C CA . LYS A 1 85 ? 49.880 14.278 -81.747 1.00 92.62 85 LYS A CA 1
ATOM 674 C C . LYS A 1 85 ? 49.453 13.112 -80.853 1.00 92.62 85 LYS A C 1
ATOM 676 O O . LYS A 1 85 ? 48.780 13.344 -79.850 1.00 92.62 85 LYS A O 1
ATOM 681 N N . GLU A 1 86 ? 49.899 11.894 -81.149 1.00 89.81 86 GLU A N 1
ATOM 682 C CA . GLU A 1 86 ? 49.638 10.717 -80.311 1.00 89.81 86 GLU A CA 1
ATOM 683 C C . GLU A 1 86 ? 50.297 10.827 -78.932 1.00 89.81 86 GLU A C 1
ATOM 685 O O . GLU A 1 86 ? 49.638 10.607 -77.916 1.00 89.81 86 GLU A O 1
ATOM 690 N N . VAL A 1 87 ? 51.560 11.269 -78.859 1.00 89.69 87 VAL A N 1
ATOM 691 C CA . VAL A 1 87 ? 52.249 11.518 -77.579 1.00 89.69 87 VAL A CA 1
ATOM 692 C C . VAL A 1 87 ? 51.514 12.576 -76.752 1.00 89.69 87 VAL A C 1
ATOM 694 O O . VAL A 1 87 ? 51.424 12.448 -75.529 1.00 89.69 87 VAL A O 1
ATOM 697 N N . ALA A 1 88 ? 50.990 13.628 -77.386 1.00 89.81 88 ALA A N 1
ATOM 698 C CA . ALA A 1 88 ? 50.194 14.640 -76.699 1.00 89.81 88 ALA A CA 1
ATOM 699 C C . ALA A 1 88 ? 48.866 14.063 -76.172 1.00 89.81 88 ALA A C 1
ATOM 701 O O . ALA A 1 88 ? 48.549 14.258 -74.999 1.00 89.81 88 ALA A O 1
ATOM 702 N N . GLY A 1 89 ? 48.131 13.300 -76.989 1.00 89.25 89 GLY A N 1
ATOM 703 C CA . GLY A 1 89 ? 46.873 12.658 -76.584 1.00 89.25 89 GLY A CA 1
ATOM 704 C C . GLY A 1 89 ? 47.052 11.648 -75.446 1.00 89.25 89 GLY A C 1
ATOM 705 O O . GLY A 1 89 ? 46.294 11.645 -74.471 1.00 89.25 89 GLY A O 1
ATOM 706 N N . ALA A 1 90 ? 48.109 10.843 -75.509 1.00 87.12 90 ALA A N 1
ATOM 707 C CA . ALA A 1 90 ? 48.420 9.864 -74.478 1.00 87.12 90 ALA A CA 1
ATOM 708 C C . ALA A 1 90 ? 48.868 10.527 -73.158 1.00 87.12 90 ALA A C 1
ATOM 710 O O . ALA A 1 90 ? 48.459 10.089 -72.084 1.00 87.12 90 ALA A O 1
ATOM 711 N N . LYS A 1 91 ? 49.609 11.647 -73.199 1.00 90.31 91 LYS A N 1
ATOM 712 C CA . LYS A 1 91 ? 49.911 12.451 -71.993 1.00 90.31 91 LYS A CA 1
ATOM 713 C C . LYS A 1 91 ? 48.651 12.985 -71.312 1.00 90.31 91 LYS A C 1
ATOM 715 O O . LYS A 1 91 ? 48.560 12.924 -70.087 1.00 90.31 91 LYS A O 1
ATOM 720 N N . THR A 1 92 ? 47.700 13.504 -72.087 1.00 91.44 92 THR A N 1
ATOM 721 C CA . THR A 1 92 ? 46.416 13.986 -71.555 1.00 91.44 92 THR A CA 1
ATOM 722 C C . THR A 1 92 ? 45.650 12.849 -70.884 1.00 91.44 92 THR A C 1
ATOM 724 O O . THR A 1 92 ? 45.180 13.008 -69.760 1.00 91.44 92 THR A O 1
ATOM 727 N N . SER A 1 93 ? 45.610 11.675 -71.518 1.00 87.25 93 SER A N 1
ATOM 728 C CA . SER A 1 93 ? 44.951 10.482 -70.969 1.00 87.25 93 SER A CA 1
ATOM 729 C C . SER A 1 93 ? 45.593 10.020 -69.653 1.00 87.25 93 SER A C 1
ATOM 731 O O . SER A 1 93 ? 44.885 9.755 -68.685 1.00 87.25 93 SER A O 1
ATOM 733 N N . ILE A 1 94 ? 46.930 10.022 -69.566 1.00 86.94 94 ILE A N 1
ATOM 734 C CA . ILE A 1 94 ? 47.667 9.734 -68.321 1.00 86.94 94 ILE A CA 1
ATOM 735 C C . ILE A 1 94 ? 47.314 10.736 -67.218 1.00 86.94 94 ILE A C 1
ATOM 737 O O . ILE A 1 94 ? 47.144 10.340 -66.066 1.00 86.94 94 ILE A O 1
ATOM 741 N N . HIS A 1 95 ? 47.219 12.031 -67.535 1.00 89.25 95 HIS A N 1
ATOM 742 C CA . HIS A 1 95 ? 46.874 13.045 -66.538 1.00 89.25 95 HIS A CA 1
ATOM 743 C C . HIS A 1 95 ? 45.456 12.845 -65.993 1.00 89.25 95 HIS A C 1
ATOM 745 O O . HIS A 1 95 ? 45.271 12.860 -64.778 1.00 89.25 95 HIS A O 1
ATOM 751 N N . ILE A 1 96 ? 44.481 12.593 -66.872 1.00 88.44 96 ILE A N 1
ATOM 752 C CA . ILE A 1 96 ? 43.094 12.308 -66.481 1.00 88.44 96 ILE A CA 1
ATOM 753 C C . ILE A 1 96 ? 43.037 11.062 -65.589 1.00 88.44 96 ILE A C 1
ATOM 755 O O . ILE A 1 96 ? 42.454 11.125 -64.508 1.00 88.44 96 ILE A O 1
ATOM 759 N N . ALA A 1 97 ? 43.705 9.974 -65.985 1.00 87.69 97 ALA A N 1
ATOM 760 C CA . ALA A 1 97 ? 43.772 8.746 -65.193 1.00 87.69 97 ALA A CA 1
ATOM 761 C C . ALA A 1 97 ? 44.424 8.976 -63.816 1.00 87.69 97 ALA A C 1
ATOM 763 O O . ALA A 1 97 ? 43.935 8.481 -62.804 1.00 87.69 97 ALA A O 1
ATOM 764 N N . LYS A 1 98 ? 45.487 9.791 -63.743 1.00 90.19 98 LYS A N 1
ATOM 765 C CA . LYS A 1 98 ? 46.124 10.150 -62.467 1.00 90.19 98 LYS A CA 1
ATOM 766 C C . LYS A 1 98 ? 45.165 10.906 -61.544 1.00 90.19 98 LYS A C 1
ATOM 768 O O . LYS A 1 98 ? 45.077 10.585 -60.365 1.00 90.19 98 LYS A O 1
ATOM 773 N N . VAL A 1 99 ? 44.455 11.901 -62.077 1.00 91.19 99 VAL A N 1
ATOM 774 C CA . VAL A 1 99 ? 43.491 12.699 -61.303 1.00 91.19 99 VAL A CA 1
ATOM 775 C C . VAL A 1 99 ? 42.316 11.839 -60.834 1.00 91.19 99 VAL A C 1
ATOM 777 O O . VAL A 1 99 ? 41.862 12.010 -59.706 1.00 91.19 99 VAL A O 1
ATOM 780 N N . ALA A 1 100 ? 41.831 10.914 -61.666 1.00 88.94 100 ALA A N 1
ATOM 781 C CA . ALA A 1 100 ? 40.783 9.969 -61.286 1.00 88.94 100 ALA A CA 1
ATOM 782 C C . ALA A 1 100 ? 41.233 9.071 -60.124 1.00 88.94 100 ALA A C 1
ATOM 784 O O . ALA A 1 100 ? 40.542 9.002 -59.110 1.00 88.94 100 ALA A O 1
ATOM 785 N N . ARG A 1 101 ? 42.441 8.502 -60.209 1.00 86.94 101 ARG A N 1
ATOM 786 C CA . ARG A 1 101 ? 43.029 7.695 -59.133 1.00 86.94 101 ARG A CA 1
ATOM 787 C C . ARG A 1 101 ? 43.190 8.475 -57.829 1.00 86.94 101 ARG A C 1
ATOM 789 O O . ARG A 1 101 ? 42.730 8.030 -56.789 1.00 86.94 101 ARG A O 1
ATOM 796 N N . GLU A 1 102 ? 43.760 9.680 -57.880 1.00 90.19 102 GLU A N 1
ATOM 797 C CA . GLU A 1 102 ? 43.907 10.537 -56.690 1.00 90.19 102 GLU A CA 1
ATOM 798 C C . GLU A 1 102 ? 42.558 10.939 -56.065 1.00 90.19 102 GLU A C 1
ATOM 800 O O . GLU A 1 102 ? 42.495 11.309 -54.890 1.00 90.19 102 GLU A O 1
ATOM 805 N N . ARG A 1 103 ? 41.467 10.934 -56.840 1.00 92.31 103 ARG A N 1
ATOM 806 C CA . ARG A 1 103 ? 40.111 11.134 -56.314 1.00 92.31 103 ARG A CA 1
ATOM 807 C C . ARG A 1 103 ? 39.569 9.862 -55.674 1.00 92.31 103 ARG A C 1
ATOM 809 O O . ARG A 1 103 ? 39.038 9.971 -54.574 1.00 92.31 103 ARG A O 1
ATOM 816 N N . ALA A 1 104 ? 39.746 8.706 -56.310 1.00 88.94 104 ALA A N 1
ATOM 817 C CA . ALA A 1 104 ? 39.342 7.412 -55.765 1.00 88.94 104 ALA A CA 1
ATOM 818 C C . ALA A 1 104 ? 40.053 7.115 -54.433 1.00 88.94 104 ALA A C 1
ATOM 820 O O . ALA A 1 104 ? 39.392 6.826 -53.440 1.00 88.94 104 ALA A O 1
ATOM 821 N N . ASP A 1 105 ? 41.374 7.319 -54.365 1.00 87.94 105 ASP A N 1
ATOM 822 C CA . ASP A 1 105 ? 42.163 7.127 -53.139 1.00 87.94 105 ASP A CA 1
ATOM 823 C C . ASP A 1 105 ? 41.681 8.055 -52.006 1.00 87.94 105 ASP A C 1
ATOM 825 O O . ASP A 1 105 ? 41.575 7.646 -50.847 1.00 87.94 105 ASP A O 1
ATOM 829 N N . ARG A 1 106 ? 41.342 9.313 -52.331 1.00 93.31 106 ARG A N 1
ATOM 830 C CA . ARG A 1 106 ? 40.789 10.264 -51.353 1.00 93.31 106 ARG A CA 1
ATOM 831 C C . ARG A 1 106 ? 39.405 9.830 -50.868 1.00 93.31 106 ARG A C 1
ATOM 833 O O . ARG A 1 106 ? 39.164 9.867 -49.667 1.00 93.31 106 ARG A O 1
ATOM 840 N N . GLN A 1 107 ? 38.526 9.396 -51.771 1.00 94.75 107 GLN A N 1
ATOM 841 C CA . GLN A 1 107 ? 37.200 8.888 -51.409 1.00 94.75 107 GLN A CA 1
ATOM 842 C C . GLN A 1 107 ? 37.305 7.653 -50.512 1.00 94.75 107 GLN A C 1
ATOM 844 O O . GLN A 1 107 ? 36.633 7.591 -49.487 1.00 94.75 107 GLN A O 1
ATOM 849 N N . ALA A 1 108 ? 38.192 6.707 -50.830 1.00 92.38 108 ALA A N 1
ATOM 850 C CA . ALA A 1 108 ? 38.433 5.535 -49.993 1.00 92.38 108 ALA A CA 1
ATOM 851 C C . ALA A 1 108 ? 38.895 5.928 -48.577 1.00 92.38 108 ALA A C 1
ATOM 853 O O . ALA A 1 108 ? 38.381 5.403 -47.587 1.00 92.38 108 ALA A O 1
ATOM 854 N N . ALA A 1 109 ? 39.805 6.902 -48.460 1.00 92.62 109 ALA A N 1
ATOM 855 C CA . ALA A 1 109 ? 40.253 7.417 -47.166 1.00 92.62 109 ALA A CA 1
ATOM 856 C C . ALA A 1 109 ? 39.125 8.116 -46.379 1.00 92.62 109 ALA A C 1
ATOM 858 O O . ALA A 1 109 ? 38.997 7.908 -45.171 1.00 92.62 109 ALA A O 1
ATOM 859 N N . GLU A 1 110 ? 38.286 8.910 -47.050 1.00 94.62 110 GLU A N 1
ATOM 860 C CA . GLU A 1 110 ? 37.115 9.565 -46.449 1.00 94.62 110 GLU A CA 1
ATOM 861 C C . GLU A 1 110 ? 36.078 8.540 -45.964 1.00 94.62 110 GLU A C 1
ATOM 863 O O . GLU A 1 110 ? 35.589 8.640 -44.835 1.00 94.62 110 GLU A O 1
ATOM 868 N N . HIS A 1 111 ? 35.789 7.512 -46.767 1.00 95.62 111 HIS A N 1
ATOM 869 C CA . HIS A 1 111 ? 34.901 6.413 -46.387 1.00 95.62 111 HIS A CA 1
ATOM 870 C C . HIS A 1 111 ? 35.446 5.622 -45.196 1.00 95.62 111 HIS A C 1
ATOM 872 O O . HIS A 1 111 ? 34.691 5.323 -44.270 1.00 95.62 111 HIS A O 1
ATOM 878 N N . TYR A 1 112 ? 36.749 5.335 -45.169 1.00 94.94 112 TYR A N 1
ATOM 879 C CA . TYR A 1 112 ? 37.387 4.658 -44.041 1.00 94.94 112 TYR A CA 1
ATOM 880 C C . TYR A 1 112 ? 37.284 5.481 -42.748 1.00 94.94 112 TYR A C 1
ATOM 882 O O . TYR A 1 112 ? 36.888 4.956 -41.705 1.00 94.94 112 TYR A O 1
ATOM 890 N N . ALA A 1 113 ? 37.571 6.784 -42.820 1.00 96.00 113 ALA A N 1
ATOM 891 C CA . ALA A 1 113 ? 37.439 7.687 -41.679 1.00 96.00 113 ALA A CA 1
ATOM 892 C C . ALA A 1 113 ? 35.984 7.764 -41.182 1.00 96.00 113 ALA A C 1
ATOM 894 O O . ALA A 1 113 ? 35.732 7.627 -39.985 1.00 96.00 113 ALA A O 1
ATOM 895 N N . SER A 1 114 ? 35.020 7.902 -42.099 1.00 97.06 114 SER A N 1
ATOM 896 C CA . SER A 1 114 ? 33.589 7.901 -41.775 1.00 97.06 114 SER A CA 1
ATOM 897 C C . SER A 1 114 ? 33.156 6.594 -41.102 1.00 97.06 114 SER A C 1
ATOM 899 O O . SER A 1 114 ? 32.480 6.624 -40.072 1.00 97.06 114 SER A O 1
ATOM 901 N N . HIS A 1 115 ? 33.604 5.445 -41.615 1.00 97.31 115 HIS A N 1
ATOM 902 C CA . HIS A 1 115 ? 33.308 4.140 -41.029 1.00 97.31 115 HIS A CA 1
ATOM 903 C C . HIS A 1 115 ? 33.875 4.006 -39.608 1.00 97.31 115 HIS A C 1
ATOM 905 O O . HIS A 1 115 ? 33.193 3.510 -38.709 1.00 97.31 115 HIS A O 1
ATOM 911 N N . GLN A 1 116 ? 35.097 4.492 -39.374 1.00 96.94 116 GLN A N 1
ATOM 912 C CA . GLN A 1 116 ? 35.702 4.494 -38.044 1.00 96.94 116 GLN A CA 1
ATOM 913 C C . GLN A 1 116 ? 34.908 5.363 -37.056 1.00 96.94 116 GLN A C 1
ATOM 915 O O . GLN A 1 116 ? 34.681 4.938 -35.920 1.00 96.94 116 GLN A O 1
ATOM 920 N N . THR A 1 117 ? 34.437 6.539 -37.481 1.00 97.38 117 THR A N 1
ATOM 921 C CA . THR A 1 117 ? 33.570 7.402 -36.665 1.00 97.38 117 THR A CA 1
ATOM 922 C C . THR A 1 117 ? 32.253 6.710 -36.320 1.00 97.38 117 THR A C 1
ATOM 924 O O . THR A 1 117 ? 31.898 6.637 -35.144 1.00 97.38 117 THR A O 1
ATOM 927 N N . LEU A 1 118 ? 31.567 6.134 -37.313 1.00 97.44 118 LEU A N 1
ATOM 928 C CA . LEU A 1 118 ? 30.303 5.423 -37.098 1.00 97.44 118 LEU A CA 1
ATOM 929 C C . LEU A 1 118 ? 30.469 4.231 -36.154 1.00 97.44 118 LEU A C 1
ATOM 931 O O . LEU A 1 118 ? 29.615 3.987 -35.307 1.00 97.44 118 LEU A O 1
ATOM 935 N N . LYS A 1 119 ? 31.586 3.505 -36.248 1.00 97.81 119 LYS A N 1
ATOM 936 C CA . LYS A 1 119 ? 31.888 2.398 -35.335 1.00 97.81 119 LYS A CA 1
ATOM 937 C C . LYS A 1 119 ? 31.969 2.867 -33.879 1.00 97.81 119 LYS A C 1
ATOM 939 O O . LYS A 1 119 ? 31.348 2.260 -33.010 1.00 97.81 119 LYS A O 1
ATOM 944 N N . LEU A 1 120 ? 32.686 3.963 -33.619 1.00 96.94 120 LEU A N 1
ATOM 945 C CA . LEU A 1 120 ? 32.789 4.540 -32.274 1.00 96.94 120 LEU A CA 1
ATOM 946 C C . LEU A 1 120 ? 31.436 5.045 -31.758 1.00 96.94 120 LEU A C 1
ATOM 948 O O . LEU A 1 120 ? 31.128 4.875 -30.577 1.00 96.94 120 LEU A O 1
ATOM 952 N N . GLU A 1 121 ? 30.621 5.636 -32.631 1.00 97.94 121 GLU A N 1
ATOM 953 C CA . GLU A 1 121 ? 29.274 6.093 -32.289 1.00 97.94 121 GLU A CA 1
ATOM 954 C C . GLU A 1 121 ? 28.353 4.920 -31.932 1.00 97.94 121 GLU A C 1
ATOM 956 O O . GLU A 1 121 ? 27.706 4.947 -30.885 1.00 97.94 121 GLU A O 1
ATOM 961 N N . ILE A 1 122 ? 28.368 3.843 -32.724 1.00 98.12 122 ILE A N 1
ATOM 962 C CA . ILE A 1 122 ? 27.624 2.609 -32.439 1.00 98.12 122 ILE A CA 1
ATOM 963 C C . ILE A 1 122 ? 28.048 2.017 -31.089 1.00 98.12 122 ILE A C 1
ATOM 965 O O . ILE A 1 122 ? 27.191 1.644 -30.285 1.00 98.12 122 ILE A O 1
ATOM 969 N N . ASP A 1 123 ? 29.349 1.943 -30.808 1.00 97.81 123 ASP A N 1
ATOM 970 C CA . ASP A 1 123 ? 29.855 1.402 -29.541 1.00 97.81 123 ASP A CA 1
ATOM 971 C C . ASP A 1 123 ? 29.510 2.303 -28.343 1.00 97.81 123 ASP A C 1
ATOM 973 O O . ASP A 1 123 ? 29.281 1.819 -27.229 1.00 97.81 123 ASP A O 1
ATOM 977 N N . SER A 1 124 ? 29.435 3.619 -28.552 1.00 98.12 124 SER A N 1
ATOM 978 C CA . SER A 1 124 ? 28.949 4.573 -27.551 1.00 98.12 124 SER A CA 1
ATOM 979 C C . SER A 1 124 ? 27.455 4.383 -27.273 1.00 98.12 124 SER A C 1
ATOM 981 O O . SER A 1 124 ? 27.060 4.203 -26.120 1.00 98.12 124 SER A O 1
ATOM 983 N N . LEU A 1 125 ? 26.631 4.332 -28.325 1.00 98.12 125 LEU A N 1
ATOM 984 C CA . LEU A 1 125 ? 25.184 4.130 -28.225 1.00 98.12 125 LEU A CA 1
ATOM 985 C C . LEU A 1 125 ? 24.845 2.802 -27.546 1.00 98.12 125 LEU A C 1
ATOM 987 O O . LEU A 1 125 ? 23.993 2.771 -26.662 1.00 98.12 125 LEU A O 1
ATOM 991 N N . LYS A 1 126 ? 25.555 1.718 -27.881 1.00 97.94 126 LYS A N 1
ATOM 992 C CA . LYS A 1 126 ? 25.394 0.419 -27.210 1.00 97.94 126 LYS A CA 1
ATOM 993 C C . LYS A 1 126 ? 25.671 0.508 -25.712 1.00 97.94 126 LYS A C 1
ATOM 995 O O . LYS A 1 126 ? 24.886 -0.015 -24.928 1.00 97.94 126 LYS A O 1
ATOM 1000 N N . ARG A 1 127 ? 26.753 1.183 -25.304 1.00 97.50 127 ARG A N 1
ATOM 1001 C CA . ARG A 1 127 ? 27.074 1.368 -23.878 1.00 97.50 127 ARG A CA 1
ATOM 1002 C C . ARG A 1 127 ? 26.033 2.219 -23.158 1.00 97.50 127 ARG A C 1
ATOM 1004 O O . ARG A 1 127 ? 25.673 1.886 -22.037 1.00 97.50 127 ARG A O 1
ATOM 1011 N N . MET A 1 128 ? 25.543 3.288 -23.785 1.00 97.62 128 MET A N 1
ATOM 1012 C CA . MET A 1 128 ? 24.492 4.121 -23.190 1.00 97.62 128 MET A CA 1
ATOM 1013 C C . MET A 1 128 ? 23.182 3.346 -23.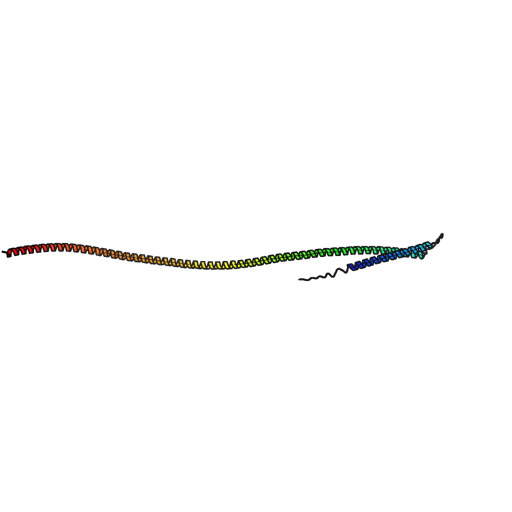026 1.00 97.62 128 MET A C 1
ATOM 1015 O O . MET A 1 128 ? 22.601 3.374 -21.946 1.00 97.62 128 MET A O 1
ATOM 1019 N N . LEU A 1 129 ? 22.766 2.591 -24.047 1.00 97.69 129 LEU A N 1
ATOM 1020 C CA . LEU A 1 129 ? 21.571 1.745 -23.982 1.00 97.69 129 LEU A CA 1
ATOM 1021 C C . LEU A 1 129 ? 21.676 0.672 -22.896 1.00 97.69 129 LEU A C 1
ATOM 1023 O O . LEU A 1 129 ? 20.712 0.439 -22.173 1.00 97.69 129 LEU A O 1
ATOM 1027 N N . GLU A 1 130 ? 22.840 0.036 -22.764 1.00 97.50 130 GLU A N 1
ATOM 1028 C CA . GLU A 1 130 ? 23.087 -0.959 -21.720 1.00 97.50 130 GLU A CA 1
ATOM 1029 C C . GLU A 1 130 ? 23.000 -0.329 -20.320 1.00 97.50 130 GLU A C 1
ATOM 1031 O O . GLU A 1 130 ? 22.289 -0.838 -19.458 1.00 97.50 130 GLU A O 1
ATOM 1036 N N . LEU A 1 131 ? 23.633 0.833 -20.117 1.00 97.75 131 LEU A N 1
ATOM 1037 C CA . LEU A 1 131 ? 23.575 1.562 -18.847 1.00 97.75 131 LEU A CA 1
ATOM 1038 C C . LEU A 1 131 ? 22.156 2.000 -18.483 1.00 97.75 131 LEU A C 1
ATOM 1040 O O . LEU A 1 131 ? 21.767 1.911 -17.319 1.00 97.75 131 LEU A O 1
ATOM 1044 N N . ASP A 1 132 ? 21.386 2.500 -19.445 1.00 97.19 132 ASP A N 1
ATOM 1045 C CA . ASP A 1 132 ? 20.013 2.926 -19.187 1.00 97.19 132 ASP A CA 1
ATOM 1046 C C . ASP A 1 132 ? 19.107 1.730 -18.902 1.00 97.19 132 ASP A C 1
ATOM 1048 O O . ASP A 1 132 ? 18.317 1.783 -17.959 1.00 97.19 132 ASP A O 1
ATOM 1052 N N . ARG A 1 133 ? 19.297 0.609 -19.608 1.00 97.00 133 ARG A N 1
ATOM 1053 C CA . ARG A 1 133 ? 18.614 -0.649 -19.292 1.00 97.00 133 ARG A CA 1
ATOM 1054 C C . ARG A 1 133 ? 18.924 -1.118 -17.871 1.00 97.00 133 ARG A C 1
ATOM 1056 O O . ARG A 1 133 ? 18.000 -1.467 -17.140 1.00 97.00 133 ARG A O 1
ATOM 1063 N N . ASP A 1 134 ? 20.188 -1.093 -17.459 1.00 97.12 134 ASP A N 1
ATOM 1064 C CA . ASP A 1 134 ? 20.597 -1.516 -16.118 1.00 97.12 134 ASP A CA 1
ATOM 1065 C C . ASP A 1 134 ? 20.022 -0.607 -15.027 1.00 97.12 134 ASP A C 1
ATOM 1067 O O . ASP A 1 134 ? 19.550 -1.094 -13.997 1.00 97.12 134 ASP A O 1
ATOM 1071 N N . LYS A 1 135 ? 19.982 0.712 -15.258 1.00 97.50 135 LYS A N 1
ATOM 1072 C CA . LYS A 1 135 ? 19.316 1.657 -14.348 1.00 97.50 135 LYS A CA 1
ATOM 1073 C C . LYS A 1 135 ? 17.824 1.364 -14.232 1.00 97.50 135 LYS A C 1
ATOM 1075 O O . LYS A 1 135 ? 17.305 1.324 -13.116 1.00 97.50 135 LYS A O 1
ATOM 1080 N N . THR A 1 136 ? 17.135 1.159 -15.355 1.00 97.12 136 THR A N 1
ATOM 1081 C CA . THR A 1 136 ? 15.701 0.846 -15.362 1.00 97.12 136 THR A CA 1
ATOM 1082 C C . THR A 1 136 ? 15.426 -0.474 -14.650 1.00 97.12 136 THR A C 1
ATOM 1084 O O . THR A 1 136 ? 14.544 -0.518 -13.797 1.00 97.12 136 THR A O 1
ATOM 1087 N N . ASN A 1 137 ? 16.217 -1.516 -14.913 1.00 97.62 137 ASN A N 1
ATOM 1088 C CA . ASN A 1 137 ? 16.096 -2.810 -14.241 1.00 97.62 137 ASN A CA 1
ATOM 1089 C C . ASN A 1 137 ? 16.326 -2.695 -12.732 1.00 97.62 137 ASN A C 1
ATOM 1091 O O . ASN A 1 137 ? 15.560 -3.250 -11.949 1.00 97.62 137 ASN A O 1
ATOM 1095 N N . LYS A 1 138 ? 17.340 -1.933 -12.306 1.00 97.44 138 LYS A N 1
ATOM 1096 C CA . LYS A 1 138 ? 17.598 -1.698 -10.883 1.00 97.44 138 LYS A CA 1
ATOM 1097 C C . LYS A 1 138 ? 16.445 -0.947 -10.217 1.00 97.44 138 LYS A C 1
ATOM 1099 O O . LYS A 1 138 ? 15.992 -1.348 -9.150 1.00 97.44 138 LYS A O 1
ATOM 1104 N N . SER A 1 139 ? 15.933 0.103 -10.860 1.00 96.25 139 SER A N 1
ATOM 1105 C CA . SER A 1 139 ? 14.771 0.845 -10.359 1.00 96.25 139 SER A CA 1
ATOM 1106 C C . SER A 1 139 ? 13.520 -0.033 -10.281 1.00 96.25 139 SER A C 1
ATOM 1108 O O . SER A 1 139 ? 12.738 0.113 -9.342 1.00 96.25 139 SER A O 1
ATOM 1110 N N . LEU A 1 140 ? 13.324 -0.935 -11.247 1.00 97.38 140 LEU A N 1
ATOM 1111 C CA . LEU A 1 140 ? 12.223 -1.894 -11.246 1.00 97.38 140 LEU A CA 1
ATOM 1112 C C . LEU A 1 140 ? 12.359 -2.869 -10.073 1.00 97.38 140 LEU A C 1
ATOM 1114 O O . LEU A 1 140 ? 11.429 -2.993 -9.286 1.00 97.38 140 LEU A O 1
ATOM 1118 N N . GLN A 1 141 ? 13.536 -3.467 -9.889 1.00 97.62 141 GLN A N 1
ATOM 1119 C CA . GLN A 1 141 ? 13.808 -4.388 -8.785 1.00 97.62 141 GLN A CA 1
ATOM 1120 C C . GLN A 1 141 ? 13.615 -3.722 -7.410 1.00 97.62 141 GLN A C 1
ATOM 1122 O O . GLN A 1 141 ? 13.024 -4.306 -6.500 1.00 97.62 141 GLN A O 1
ATOM 1127 N N . GLU A 1 142 ? 14.080 -2.480 -7.244 1.00 97.12 142 GLU A N 1
ATOM 1128 C CA . GLU A 1 142 ? 13.851 -1.703 -6.021 1.00 97.12 142 GLU A CA 1
ATOM 1129 C C . GLU A 1 142 ? 12.358 -1.414 -5.798 1.00 97.12 142 GLU A C 1
ATOM 1131 O O . GLU A 1 142 ? 11.887 -1.446 -4.659 1.00 97.12 142 GLU A O 1
ATOM 1136 N N . SER A 1 143 ? 11.604 -1.148 -6.869 1.00 96.62 143 SER A N 1
ATOM 1137 C CA . SER A 1 143 ? 10.154 -0.947 -6.803 1.00 96.62 143 SER A CA 1
ATOM 1138 C C . SER A 1 143 ? 9.413 -2.230 -6.418 1.00 96.62 143 SER A C 1
ATOM 1140 O O . SER A 1 143 ? 8.540 -2.186 -5.556 1.00 96.62 143 SER A O 1
ATOM 1142 N N . GLU A 1 144 ? 9.773 -3.370 -7.005 1.00 97.75 144 GLU A N 1
ATOM 1143 C CA . GLU A 1 144 ? 9.198 -4.684 -6.685 1.00 97.75 144 GLU A CA 1
ATOM 1144 C C . GLU A 1 144 ? 9.472 -5.073 -5.229 1.00 97.75 144 GLU A C 1
ATOM 1146 O O . GLU A 1 144 ? 8.562 -5.491 -4.513 1.00 97.75 144 GLU A O 1
ATOM 1151 N N . SER A 1 145 ? 10.697 -4.848 -4.742 1.00 97.44 145 SER A N 1
ATOM 1152 C CA . SER A 1 145 ? 11.036 -5.093 -3.337 1.00 97.44 145 SER A CA 1
ATOM 1153 C C . SER A 1 145 ? 10.232 -4.207 -2.382 1.00 97.44 145 SER A C 1
ATOM 1155 O O . SER A 1 145 ? 9.816 -4.678 -1.323 1.00 97.44 145 SER A O 1
ATOM 1157 N N . LYS A 1 146 ? 10.010 -2.932 -2.728 1.00 97.94 146 LYS A N 1
ATOM 1158 C CA . LYS A 1 146 ? 9.178 -2.021 -1.925 1.00 97.94 146 LYS A CA 1
ATOM 1159 C C . LYS A 1 146 ? 7.708 -2.431 -1.952 1.00 97.94 146 LYS A C 1
ATOM 1161 O O . LYS A 1 146 ? 7.059 -2.369 -0.913 1.00 97.94 146 LYS A O 1
ATOM 1166 N N . ALA A 1 147 ? 7.193 -2.862 -3.103 1.00 97.81 147 ALA A N 1
ATOM 1167 C CA . ALA A 1 147 ? 5.823 -3.349 -3.230 1.00 97.81 147 ALA A CA 1
ATOM 1168 C C . ALA A 1 147 ? 5.588 -4.588 -2.353 1.00 97.81 147 ALA A C 1
ATOM 1170 O O . ALA A 1 147 ? 4.648 -4.596 -1.564 1.00 97.81 147 ALA A O 1
ATOM 1171 N N . ALA A 1 148 ? 6.494 -5.570 -2.392 1.00 97.69 148 ALA A N 1
ATOM 1172 C CA . ALA A 1 148 ? 6.406 -6.769 -1.556 1.00 97.69 148 ALA A CA 1
ATOM 1173 C C . ALA A 1 148 ? 6.445 -6.451 -0.047 1.00 97.69 148 ALA A C 1
ATOM 1175 O O . ALA A 1 148 ? 5.715 -7.049 0.747 1.00 97.69 148 ALA A O 1
ATOM 1176 N N . GLU A 1 149 ? 7.268 -5.484 0.370 1.00 97.94 149 GLU A N 1
ATOM 1177 C CA . GLU A 1 149 ? 7.309 -5.041 1.768 1.00 97.94 149 GLU A CA 1
ATOM 1178 C C . GLU A 1 149 ? 6.014 -4.317 2.179 1.00 97.94 149 GLU A C 1
ATOM 1180 O O . GLU A 1 149 ? 5.492 -4.559 3.269 1.00 97.94 149 GLU A O 1
ATOM 1185 N N . LEU A 1 150 ? 5.444 -3.482 1.303 1.00 97.56 150 LEU A N 1
ATOM 1186 C CA . LEU A 1 150 ? 4.149 -2.838 1.550 1.00 97.56 150 LEU A CA 1
ATOM 1187 C C . LEU A 1 150 ? 3.006 -3.857 1.644 1.00 97.56 150 LEU A C 1
ATOM 1189 O O . LEU A 1 150 ? 2.156 -3.731 2.524 1.00 97.56 150 LEU A O 1
ATOM 1193 N N . GLU A 1 151 ? 2.995 -4.889 0.800 1.00 97.69 151 GLU A N 1
ATOM 1194 C CA . GLU A 1 151 ? 2.020 -5.987 0.875 1.00 97.69 151 GLU A CA 1
ATOM 1195 C C . GLU A 1 151 ? 2.122 -6.744 2.204 1.00 97.69 151 GLU A C 1
ATOM 1197 O O . GLU A 1 151 ? 1.109 -7.019 2.852 1.00 97.69 151 GLU A O 1
ATOM 1202 N N . LYS A 1 152 ? 3.347 -7.015 2.667 1.00 97.81 152 LYS A N 1
ATOM 1203 C CA . LYS A 1 152 ? 3.587 -7.635 3.974 1.00 97.81 152 LYS A CA 1
ATOM 1204 C C . LYS A 1 152 ? 3.069 -6.764 5.121 1.00 97.81 152 LYS A C 1
ATOM 1206 O O . LYS A 1 152 ? 2.421 -7.276 6.034 1.00 97.81 152 LYS A O 1
ATOM 1211 N N . GLN A 1 153 ? 3.318 -5.455 5.080 1.00 98.00 153 GLN A N 1
ATOM 1212 C CA . GLN A 1 153 ? 2.793 -4.524 6.084 1.00 98.00 153 GLN A CA 1
ATOM 1213 C C . GLN A 1 153 ? 1.264 -4.463 6.052 1.00 98.00 153 GLN A C 1
ATOM 1215 O O . GLN A 1 153 ? 0.628 -4.484 7.106 1.00 98.00 153 GLN A O 1
ATOM 1220 N N . LEU A 1 154 ? 0.662 -4.465 4.862 1.00 97.75 154 LEU A N 1
ATOM 1221 C CA . LEU A 1 154 ? -0.788 -4.475 4.695 1.00 97.75 154 LEU A CA 1
ATOM 1222 C C . LEU A 1 154 ? -1.421 -5.754 5.260 1.00 97.75 154 LEU A C 1
ATOM 1224 O O . LEU A 1 154 ? -2.465 -5.676 5.911 1.00 97.75 154 LEU A O 1
ATOM 1228 N N . ALA A 1 155 ? -0.774 -6.911 5.097 1.00 97.62 155 ALA A N 1
ATOM 1229 C CA . ALA A 1 155 ? -1.216 -8.163 5.709 1.00 97.62 155 ALA A CA 1
ATOM 1230 C C . ALA A 1 155 ? -1.191 -8.094 7.249 1.00 97.62 155 ALA A C 1
ATOM 1232 O O . ALA A 1 155 ? -2.161 -8.483 7.901 1.00 97.62 155 ALA A O 1
ATOM 1233 N N . ILE A 1 156 ? -0.127 -7.533 7.839 1.00 97.75 156 ILE A N 1
ATOM 1234 C CA . ILE A 1 156 ? -0.008 -7.350 9.298 1.00 97.75 156 ILE A CA 1
ATOM 1235 C C . ILE A 1 156 ? -1.091 -6.396 9.825 1.00 97.75 156 ILE A C 1
ATOM 1237 O O . ILE A 1 156 ? -1.756 -6.684 10.825 1.00 97.75 156 ILE A O 1
ATOM 1241 N N . VAL A 1 157 ? -1.304 -5.265 9.148 1.00 97.81 157 VAL A N 1
ATOM 1242 C CA . VAL A 1 157 ? -2.334 -4.290 9.534 1.00 97.81 157 VAL A CA 1
ATOM 1243 C C . VAL A 1 157 ? -3.729 -4.902 9.416 1.00 97.81 157 VAL A C 1
ATOM 1245 O O . VAL A 1 157 ? -4.548 -4.721 10.313 1.00 97.81 157 VAL A O 1
ATOM 1248 N N . SER A 1 158 ? -3.990 -5.690 8.374 1.00 96.88 158 SER A N 1
ATOM 1249 C CA . SER A 1 158 ? -5.282 -6.362 8.191 1.00 96.88 158 SER A CA 1
ATOM 1250 C C . SER A 1 158 ? -5.554 -7.376 9.304 1.00 96.88 158 SER A C 1
ATOM 1252 O O . SER A 1 158 ? -6.611 -7.319 9.929 1.00 96.88 158 SER A O 1
ATOM 1254 N N . ALA A 1 159 ? -4.572 -8.219 9.639 1.00 97.62 159 ALA A N 1
ATOM 1255 C CA . ALA A 1 159 ? -4.695 -9.183 10.733 1.00 97.62 159 ALA A CA 1
ATOM 1256 C C . ALA A 1 159 ? -4.913 -8.500 12.097 1.00 97.62 159 ALA A C 1
ATOM 1258 O O . ALA A 1 159 ? -5.765 -8.918 12.881 1.00 97.62 159 ALA A O 1
ATOM 1259 N N . SER A 1 160 ? -4.185 -7.414 12.380 1.00 97.31 160 SER A N 1
ATOM 1260 C CA . SER A 1 160 ? -4.375 -6.665 13.633 1.00 97.31 160 SER A CA 1
ATOM 1261 C C . SER A 1 160 ? -5.734 -5.958 13.693 1.00 97.31 160 SER A C 1
ATOM 1263 O O . SER A 1 160 ? -6.353 -5.918 14.759 1.00 97.31 160 SER A O 1
ATOM 1265 N N . ARG A 1 161 ? -6.251 -5.469 12.556 1.00 97.94 161 ARG A N 1
ATOM 1266 C CA . ARG A 1 161 ? -7.606 -4.911 12.453 1.00 97.94 161 ARG A CA 1
ATOM 1267 C C . ARG A 1 161 ? -8.673 -5.963 12.752 1.00 97.94 161 ARG A C 1
ATOM 1269 O O . ARG A 1 161 ? -9.568 -5.689 13.544 1.00 97.94 161 ARG A O 1
ATOM 1276 N N . GLU A 1 162 ? -8.573 -7.148 12.154 1.00 97.31 162 GLU A N 1
ATOM 1277 C CA . GLU A 1 162 ? -9.508 -8.257 12.396 1.00 97.31 162 GLU A CA 1
ATOM 1278 C C . GLU A 1 162 ? -9.517 -8.676 13.871 1.00 97.31 162 GLU A C 1
ATOM 1280 O O . GLU A 1 162 ? -10.581 -8.855 14.467 1.00 97.31 162 GLU A O 1
ATOM 1285 N N . GLN A 1 163 ? -8.339 -8.756 14.497 1.00 97.88 163 GLN A N 1
ATOM 1286 C CA . GLN A 1 163 ? -8.228 -9.048 15.924 1.00 97.88 163 GLN A CA 1
ATOM 1287 C C . GLN A 1 163 ? -8.901 -7.970 16.788 1.00 97.88 163 GLN A C 1
ATOM 1289 O O . GLN A 1 163 ? -9.634 -8.300 17.724 1.00 97.88 163 GLN A O 1
ATOM 1294 N N . ALA A 1 164 ? -8.672 -6.690 16.485 1.00 97.88 164 ALA A N 1
ATOM 1295 C CA . ALA A 1 164 ? -9.285 -5.581 17.213 1.00 97.88 164 ALA A CA 1
ATOM 1296 C C . ALA A 1 164 ? -10.814 -5.561 17.045 1.00 97.88 164 ALA A C 1
ATOM 1298 O O . ALA A 1 164 ? -11.544 -5.344 18.013 1.00 97.88 164 ALA A O 1
ATOM 1299 N N . GLU A 1 165 ? -11.307 -5.840 15.838 1.00 98.12 165 GLU A N 1
ATOM 1300 C CA . GLU A 1 165 ? -12.736 -5.925 15.547 1.00 98.12 165 GLU A CA 1
ATOM 1301 C C . GLU A 1 165 ? -13.399 -7.072 16.322 1.00 98.12 165 GLU A C 1
ATOM 1303 O O . GLU A 1 165 ? -14.439 -6.870 16.953 1.00 98.12 165 GLU A O 1
ATOM 1308 N N . PHE A 1 166 ? -12.759 -8.243 16.376 1.00 98.25 166 PHE A N 1
ATOM 1309 C CA . PHE A 1 166 ? -13.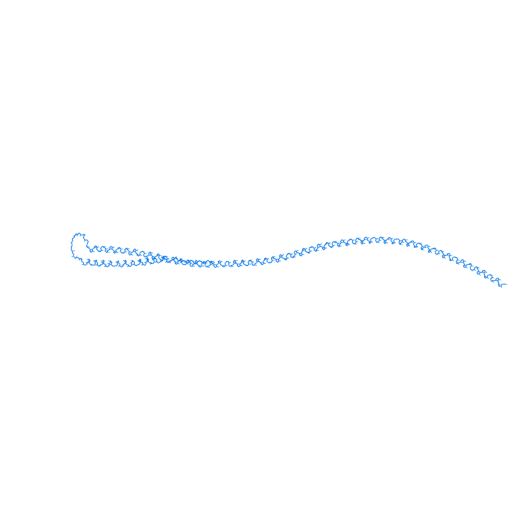228 -9.367 17.186 1.00 98.25 166 PHE A CA 1
ATOM 1310 C C . PHE A 1 166 ? -13.304 -9.012 18.680 1.00 98.25 166 PHE A C 1
ATOM 1312 O O . PHE A 1 166 ? -14.316 -9.277 19.335 1.00 98.25 166 PHE A O 1
ATOM 1319 N N . GLN A 1 167 ? -12.264 -8.372 19.225 1.00 98.00 167 GLN A N 1
ATOM 1320 C CA . GLN A 1 167 ? -12.255 -7.941 20.627 1.00 98.00 167 GLN A CA 1
ATOM 1321 C C . GLN A 1 167 ? -13.353 -6.915 20.923 1.00 98.00 167 GLN A C 1
ATOM 1323 O O . GLN A 1 167 ? -14.030 -7.017 21.948 1.00 98.00 167 GLN A O 1
ATOM 1328 N N . TYR A 1 168 ? -13.575 -5.960 20.017 1.00 98.44 168 TYR A N 1
ATOM 1329 C CA . TYR A 1 168 ? -14.64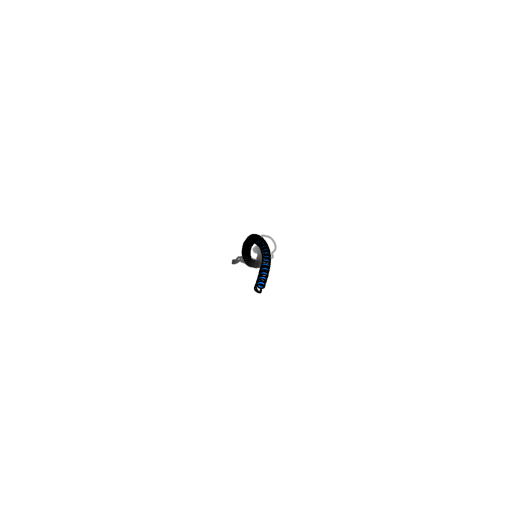7 -4.979 20.154 1.00 98.44 168 TYR A CA 1
ATOM 1330 C C . TYR A 1 168 ? -16.031 -5.641 20.164 1.00 98.44 168 TYR A C 1
ATOM 1332 O O . TYR A 1 168 ? -16.866 -5.326 21.016 1.00 98.44 168 TYR A O 1
ATOM 1340 N N . GLN A 1 169 ? -16.274 -6.596 19.261 1.00 98.31 169 GLN A N 1
ATOM 1341 C CA . GLN A 1 169 ? -17.533 -7.342 19.214 1.00 98.31 169 GLN A CA 1
ATOM 1342 C C . GLN A 1 169 ? -17.773 -8.146 20.500 1.00 98.31 169 GLN A C 1
ATOM 1344 O O . GLN A 1 169 ? -18.889 -8.137 21.030 1.00 98.31 169 GLN A O 1
ATOM 1349 N N . LEU A 1 170 ? -16.734 -8.803 21.030 1.00 98.31 170 LEU A N 1
ATOM 1350 C CA . LEU A 1 170 ? -16.817 -9.543 22.289 1.00 98.31 170 LEU A CA 1
ATOM 1351 C C . LEU A 1 170 ? -17.176 -8.617 23.458 1.00 98.31 170 LEU A C 1
ATOM 1353 O O . LEU A 1 170 ? -18.149 -8.881 24.166 1.00 98.31 170 LEU A O 1
ATOM 1357 N N . LEU A 1 171 ? -16.454 -7.504 23.609 1.00 98.44 171 LEU A N 1
ATOM 1358 C CA . LEU A 1 171 ? -16.692 -6.534 24.679 1.00 98.44 171 LEU A CA 1
ATOM 1359 C C . LEU A 1 171 ? -18.096 -5.919 24.589 1.00 98.44 171 LEU A C 1
ATOM 1361 O O . LEU A 1 171 ? -18.786 -5.786 25.599 1.00 98.44 171 LEU A O 1
ATOM 1365 N N . SER A 1 172 ? -18.553 -5.586 23.380 1.00 98.38 172 SER A N 1
ATOM 1366 C CA . SER A 1 172 ? -19.907 -5.074 23.139 1.00 98.38 172 SER A CA 1
ATOM 1367 C C . SER A 1 172 ? -20.981 -6.069 23.597 1.00 98.38 172 SER A C 1
ATOM 1369 O O . SER A 1 172 ? -21.931 -5.707 24.300 1.00 98.38 172 SER A O 1
ATOM 1371 N N . LYS A 1 173 ? -20.795 -7.357 23.282 1.00 98.50 173 LYS A N 1
ATOM 1372 C CA . LYS A 1 173 ? -21.697 -8.429 23.719 1.00 98.50 173 LYS A CA 1
ATOM 1373 C C . LYS A 1 173 ? -21.685 -8.607 25.238 1.00 98.50 173 LYS A C 1
ATOM 1375 O O . LYS A 1 173 ? -22.748 -8.762 25.841 1.00 98.50 173 LYS A O 1
ATOM 1380 N N . GLU A 1 174 ? -20.513 -8.576 25.869 1.00 98.31 174 GLU A N 1
ATOM 1381 C CA . GLU A 1 174 ? -20.383 -8.666 27.328 1.00 98.31 174 GLU A CA 1
ATOM 1382 C C . GLU A 1 174 ? -21.051 -7.487 28.036 1.00 98.31 174 GLU A C 1
ATOM 1384 O O . GLU A 1 174 ? -21.788 -7.696 29.001 1.00 98.31 174 GLU A O 1
ATOM 1389 N N . LEU A 1 175 ? -20.885 -6.271 27.514 1.00 98.44 175 LEU A N 1
ATOM 1390 C CA . LEU A 1 175 ? -21.529 -5.074 28.046 1.00 98.44 175 LEU A CA 1
ATOM 1391 C C . LEU A 1 175 ? -23.056 -5.175 27.974 1.00 98.44 175 LEU A C 1
ATOM 1393 O O . LEU A 1 175 ? -23.753 -4.853 28.937 1.00 98.44 175 LEU A O 1
ATOM 1397 N N . GLN A 1 176 ? -23.586 -5.666 26.854 1.00 98.31 176 GLN A N 1
ATOM 1398 C CA . GLN A 1 176 ? -25.023 -5.862 26.686 1.00 98.31 176 GLN A CA 1
ATOM 1399 C C . GLN A 1 176 ? -25.570 -6.940 27.635 1.00 98.31 176 GLN A C 1
ATOM 1401 O O . GLN A 1 176 ? -26.641 -6.771 28.231 1.00 98.31 176 GLN A O 1
ATOM 1406 N N . ASN A 1 177 ? -24.818 -8.026 27.829 1.00 98.44 177 ASN A N 1
ATOM 1407 C CA . ASN A 1 177 ? -25.157 -9.066 28.798 1.00 98.44 177 ASN A CA 1
ATOM 1408 C C . ASN A 1 177 ? -25.150 -8.519 30.229 1.00 98.44 177 ASN A C 1
ATOM 1410 O O . ASN A 1 177 ? -26.087 -8.776 30.987 1.00 98.44 177 ASN A O 1
ATOM 1414 N N . PHE A 1 178 ? -24.127 -7.741 30.591 1.00 98.56 178 PHE A N 1
ATOM 1415 C CA . PHE A 1 178 ? -24.026 -7.092 31.895 1.00 98.56 178 PHE A CA 1
ATOM 1416 C C . PHE A 1 178 ? -25.203 -6.148 32.135 1.00 98.56 178 PHE A C 1
ATOM 1418 O O . PHE A 1 178 ? -25.886 -6.274 33.148 1.00 98.56 178 PHE A O 1
ATOM 1425 N N . LYS A 1 179 ? -25.504 -5.270 31.172 1.00 98.50 179 LYS A N 1
ATOM 1426 C CA . LYS A 1 179 ? -26.646 -4.351 31.233 1.00 98.50 179 LYS A CA 1
ATOM 1427 C C . LYS A 1 179 ? -27.956 -5.097 31.485 1.00 98.50 179 LYS A C 1
ATOM 1429 O O . LYS A 1 179 ? -28.741 -4.688 32.335 1.00 98.50 179 LYS A O 1
ATOM 1434 N N . THR A 1 180 ? -28.171 -6.208 30.783 1.00 98.38 180 THR A N 1
ATOM 1435 C CA . THR A 1 180 ? -29.383 -7.027 30.928 1.00 98.38 180 THR A CA 1
ATOM 1436 C C . THR A 1 180 ? -29.477 -7.665 32.317 1.00 98.38 180 THR A C 1
ATOM 1438 O O . THR A 1 180 ? -30.541 -7.624 32.932 1.00 98.38 180 THR A O 1
ATOM 1441 N N . ARG A 1 181 ? -28.373 -8.222 32.839 1.00 98.38 181 ARG A N 1
ATOM 1442 C CA . ARG A 1 181 ? -28.329 -8.795 34.198 1.00 98.38 181 ARG A CA 1
ATOM 1443 C C . ARG A 1 181 ? -28.579 -7.731 35.258 1.00 98.38 181 ARG A C 1
ATOM 1445 O O . ARG A 1 181 ? -29.473 -7.898 36.074 1.00 98.38 181 ARG A O 1
ATOM 1452 N N . TYR A 1 182 ? -27.872 -6.609 35.167 1.00 98.50 182 TYR A N 1
ATOM 1453 C CA . TYR A 1 182 ? -28.020 -5.502 36.103 1.00 98.50 182 TYR A CA 1
ATOM 1454 C C . TYR A 1 182 ? -29.458 -4.969 36.140 1.00 98.50 182 TYR A C 1
ATOM 1456 O O . TYR A 1 182 ? -30.017 -4.781 37.215 1.00 98.50 182 TYR A O 1
ATOM 1464 N N . MET A 1 183 ? -30.097 -4.785 34.977 1.00 98.31 183 MET A N 1
ATOM 1465 C CA . MET A 1 183 ? -31.507 -4.383 34.920 1.00 98.31 183 MET A CA 1
ATOM 1466 C C . MET A 1 183 ? -32.430 -5.388 35.619 1.00 98.31 183 MET A C 1
ATOM 1468 O O . MET A 1 183 ? -33.349 -4.979 36.325 1.00 98.31 183 MET A O 1
ATOM 1472 N N . LYS A 1 184 ? -32.186 -6.690 35.438 1.00 98.38 184 LYS A N 1
ATOM 1473 C CA . LYS A 1 184 ? -32.967 -7.742 36.095 1.00 98.38 184 LYS A CA 1
ATOM 1474 C C . LYS A 1 184 ? -32.782 -7.714 37.613 1.00 98.38 184 LYS A C 1
ATOM 1476 O O . LYS A 1 184 ? -33.771 -7.801 38.335 1.00 98.38 184 LYS A O 1
ATOM 1481 N N . ASP A 1 185 ? -31.548 -7.561 38.081 1.00 98.56 185 ASP A N 1
ATOM 1482 C CA . ASP A 1 185 ? -31.230 -7.525 39.510 1.00 98.56 185 ASP A CA 1
ATOM 1483 C C . ASP A 1 185 ? -31.870 -6.304 40.184 1.00 98.56 185 ASP A C 1
ATOM 1485 O O . ASP A 1 185 ? -32.478 -6.431 41.245 1.00 98.56 185 ASP A O 1
ATOM 1489 N N . VAL A 1 186 ? -31.819 -5.133 39.538 1.00 98.50 186 VAL A N 1
ATOM 1490 C CA . VAL A 1 186 ? -32.489 -3.916 40.025 1.00 98.50 186 VAL A CA 1
ATOM 1491 C C . VAL A 1 186 ? -34.001 -4.115 40.141 1.00 98.50 186 VAL A C 1
ATOM 1493 O O . VAL A 1 186 ? -34.589 -3.712 41.145 1.00 98.50 186 VAL A O 1
ATOM 1496 N N . GLU A 1 187 ? -34.641 -4.740 39.149 1.00 98.25 187 GLU A N 1
ATOM 1497 C CA . GLU A 1 187 ? -36.085 -4.987 39.212 1.00 98.25 187 GLU A CA 1
ATOM 1498 C C . GLU A 1 187 ? -36.434 -6.028 40.286 1.00 98.25 187 GLU A C 1
ATOM 1500 O O . GLU A 1 187 ? -37.404 -5.831 41.011 1.00 98.25 187 GLU A O 1
ATOM 1505 N N . SER A 1 188 ? -35.612 -7.070 40.463 1.00 98.38 188 SER A N 1
ATOM 1506 C CA . SER A 1 188 ? -35.776 -8.042 41.555 1.00 98.38 188 SER A CA 1
ATOM 1507 C C . SER A 1 188 ? -35.714 -7.359 42.920 1.00 98.38 188 SER A C 1
ATOM 1509 O O . SER A 1 188 ? -36.634 -7.494 43.717 1.00 98.38 188 SER A O 1
ATOM 1511 N N . ILE A 1 189 ? -34.684 -6.541 43.159 1.00 98.44 189 ILE A N 1
ATOM 1512 C CA . ILE A 1 189 ? -34.522 -5.792 44.413 1.00 98.44 189 ILE A CA 1
ATOM 1513 C C . ILE A 1 189 ? -35.727 -4.875 44.657 1.00 98.44 189 ILE A C 1
ATOM 1515 O O . ILE A 1 189 ? -36.215 -4.757 45.779 1.00 98.44 189 ILE A O 1
ATOM 1519 N N . LYS A 1 190 ? -36.228 -4.214 43.610 1.00 98.44 190 LYS A N 1
ATOM 1520 C CA . LYS A 1 190 ? -37.404 -3.345 43.704 1.00 98.44 190 LYS A CA 1
ATOM 1521 C C . LYS A 1 190 ? -38.663 -4.117 44.105 1.00 98.44 190 LYS A C 1
ATOM 1523 O O . LYS A 1 190 ? -39.433 -3.589 44.907 1.00 98.44 190 LYS A O 1
ATOM 1528 N N . VAL A 1 191 ? -38.861 -5.328 43.583 1.00 98.44 191 VAL A N 1
ATOM 1529 C CA . VAL A 1 191 ? -39.960 -6.221 43.987 1.00 98.44 191 VAL A CA 1
ATOM 1530 C C . VAL A 1 191 ? -39.796 -6.641 45.450 1.00 98.44 191 VAL A C 1
ATOM 1532 O O . VAL A 1 191 ? -40.714 -6.413 46.236 1.00 98.44 191 VAL A O 1
ATOM 1535 N N . ASP A 1 192 ? -38.612 -7.114 45.849 1.00 98.19 192 ASP A N 1
ATOM 1536 C CA . ASP A 1 192 ? -38.331 -7.543 47.228 1.00 98.19 192 ASP A CA 1
ATOM 1537 C C . ASP A 1 192 ? -38.589 -6.408 48.240 1.00 98.19 192 ASP A C 1
ATOM 1539 O O . ASP A 1 192 ? -39.201 -6.605 49.292 1.00 98.19 192 ASP A O 1
ATOM 1543 N N . PHE A 1 193 ? -38.185 -5.173 47.912 1.00 98.31 193 PHE A N 1
ATOM 1544 C CA . PHE A 1 193 ? -38.466 -4.001 48.749 1.00 98.31 193 PHE A CA 1
ATOM 1545 C C . PHE A 1 193 ? -39.960 -3.674 48.846 1.00 98.31 193 PHE A C 1
ATOM 1547 O O . PHE A 1 193 ? -40.418 -3.200 49.890 1.00 98.31 193 PHE A O 1
ATOM 1554 N N . GLN A 1 194 ? -40.725 -3.873 47.770 1.00 98.19 194 GLN A N 1
ATOM 1555 C CA . GLN A 1 194 ? -42.172 -3.650 47.783 1.00 98.19 194 GLN A CA 1
ATOM 1556 C C . GLN A 1 194 ? -42.887 -4.686 48.653 1.00 98.19 194 GLN A C 1
ATOM 1558 O O . GLN A 1 194 ? -43.752 -4.301 49.446 1.00 98.19 194 GLN A O 1
ATOM 1563 N N . GLU A 1 195 ? -42.497 -5.957 48.555 1.00 98.12 195 GLU A N 1
ATOM 1564 C CA . GLU A 1 195 ? -43.020 -7.034 49.399 1.00 98.12 195 GLU A CA 1
ATOM 1565 C C . GLU A 1 195 ? -42.697 -6.784 50.872 1.00 98.12 195 GLU A C 1
ATOM 1567 O O . GLU A 1 195 ? -43.614 -6.691 51.690 1.00 98.12 195 GLU A O 1
ATOM 1572 N N . LEU A 1 196 ? -41.429 -6.513 51.202 1.00 98.31 196 LEU A N 1
ATOM 1573 C CA . LEU A 1 196 ? -41.019 -6.202 52.573 1.00 98.31 196 LEU A CA 1
ATOM 1574 C C . LEU A 1 196 ? -41.802 -5.013 53.146 1.00 98.31 196 LEU A C 1
ATOM 1576 O O . LEU A 1 196 ? -42.246 -5.035 54.296 1.00 98.31 196 LEU A O 1
ATOM 1580 N N . ARG A 1 197 ? -42.012 -3.961 52.347 1.00 98.06 197 ARG A N 1
ATOM 1581 C CA . ARG A 1 197 ? -42.807 -2.802 52.768 1.00 98.06 197 ARG A CA 1
ATOM 1582 C C . ARG A 1 197 ? -44.263 -3.184 53.042 1.00 98.06 197 ARG A C 1
ATOM 1584 O O . ARG A 1 197 ? -44.836 -2.688 54.014 1.00 98.06 197 ARG A O 1
ATOM 1591 N N . SER A 1 198 ? -44.862 -4.030 52.205 1.00 97.81 198 SER A N 1
ATOM 1592 C CA . SER A 1 198 ? -46.223 -4.541 52.403 1.00 97.81 198 SER A CA 1
ATOM 1593 C C . SER A 1 198 ? -46.328 -5.340 53.705 1.00 97.81 198 SER A C 1
ATOM 1595 O O . SER A 1 198 ? -47.199 -5.059 54.537 1.00 97.81 198 SER A O 1
ATOM 1597 N N . ASP A 1 199 ? -45.379 -6.245 53.938 1.00 98.06 199 ASP A N 1
ATOM 1598 C CA . ASP A 1 199 ? -45.313 -7.082 55.136 1.00 98.06 199 ASP A CA 1
ATOM 1599 C C . ASP A 1 199 ? -45.129 -6.253 56.406 1.00 98.06 199 ASP A C 1
ATOM 1601 O O . ASP A 1 199 ? -45.819 -6.471 57.408 1.00 98.06 199 ASP A O 1
ATOM 1605 N N . MET A 1 200 ? -44.265 -5.235 56.364 1.00 97.69 200 MET A N 1
ATOM 1606 C CA . MET A 1 200 ? -44.077 -4.302 57.476 1.00 97.69 200 MET A CA 1
ATOM 1607 C C . MET A 1 200 ? -45.356 -3.523 57.794 1.00 97.69 200 MET A C 1
ATOM 1609 O O . MET A 1 200 ? -45.714 -3.369 58.964 1.00 97.69 200 MET A O 1
ATOM 1613 N N . VAL A 1 201 ? -46.077 -3.043 56.776 1.00 97.62 201 VAL A N 1
ATOM 1614 C CA . VAL A 1 201 ? -47.355 -2.338 56.968 1.00 97.62 201 VAL A CA 1
ATOM 1615 C C . VAL A 1 201 ? -48.414 -3.275 57.552 1.00 97.62 201 VAL A C 1
ATOM 1617 O O . VAL A 1 201 ? -49.148 -2.875 58.459 1.00 97.62 201 VAL A O 1
ATOM 1620 N N . SER A 1 202 ? -48.491 -4.514 57.064 1.00 97.00 202 SER A N 1
ATOM 1621 C CA . SER A 1 202 ? -49.400 -5.543 57.581 1.00 97.00 202 SER A CA 1
ATOM 1622 C C . SER A 1 202 ? -49.105 -5.862 59.051 1.00 97.00 202 SER A C 1
ATOM 1624 O O . SER A 1 202 ? -49.988 -5.765 59.906 1.00 97.00 202 SER A O 1
ATOM 1626 N N . THR A 1 203 ? -47.835 -6.118 59.370 1.00 97.31 203 THR A N 1
ATOM 1627 C CA . THR A 1 203 ? -47.362 -6.400 60.732 1.00 97.31 203 THR A CA 1
ATOM 1628 C C . THR A 1 203 ? -47.636 -5.229 61.672 1.00 97.31 203 THR A C 1
ATOM 1630 O O . THR A 1 203 ? -48.157 -5.424 62.768 1.00 97.31 203 THR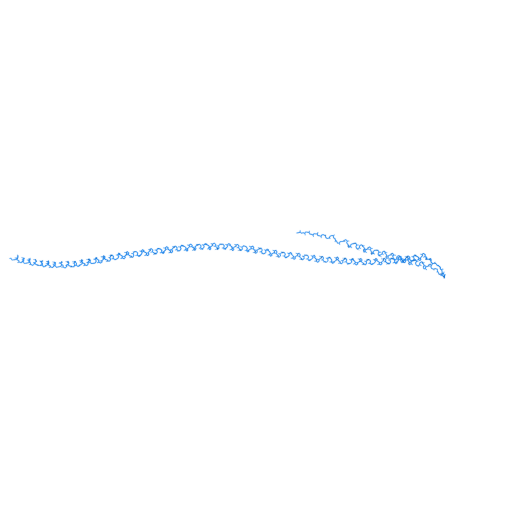 A O 1
ATOM 1633 N N . SER A 1 204 ? -47.369 -3.993 61.235 1.00 97.38 204 SER A N 1
ATOM 1634 C CA . SER A 1 204 ? -47.660 -2.779 62.006 1.00 97.38 204 SER A CA 1
ATOM 1635 C C . SER A 1 204 ? -49.154 -2.644 62.332 1.00 97.38 204 SER A C 1
ATOM 1637 O O . SER A 1 204 ? -49.514 -2.347 63.474 1.00 97.38 204 SER A O 1
ATOM 1639 N N . LYS A 1 205 ? -50.044 -2.924 61.367 1.00 96.44 205 LYS A N 1
ATOM 1640 C CA . LYS A 1 205 ? -51.500 -2.949 61.597 1.00 96.44 205 LYS A CA 1
ATOM 1641 C C . LYS A 1 205 ? -51.901 -4.039 62.593 1.00 96.44 205 LYS A C 1
ATOM 1643 O O . LYS A 1 205 ? -52.701 -3.765 63.488 1.00 96.44 205 LYS A O 1
ATOM 1648 N N . GLY A 1 206 ? -51.342 -5.243 62.455 1.00 96.19 206 GLY A N 1
ATOM 1649 C CA . GLY A 1 206 ? -51.569 -6.353 63.383 1.00 96.19 206 GLY A CA 1
ATOM 1650 C C . GLY A 1 206 ? -51.151 -6.001 64.811 1.00 96.19 206 GLY A C 1
ATOM 1651 O O . GLY A 1 206 ? -51.945 -6.137 65.740 1.00 96.19 206 GLY A O 1
ATOM 1652 N N . LEU A 1 207 ? -49.950 -5.442 64.977 1.00 96.88 207 LEU A N 1
ATOM 1653 C CA . LEU A 1 207 ? -49.440 -4.995 66.271 1.00 96.88 207 LEU A CA 1
ATOM 1654 C C . LEU A 1 207 ? -50.322 -3.900 66.880 1.00 96.88 207 LEU A C 1
ATOM 1656 O O . LEU A 1 207 ? -50.665 -3.974 68.057 1.00 96.88 207 LEU A O 1
ATOM 1660 N N . LYS A 1 208 ? -50.749 -2.913 66.080 1.00 97.19 208 LYS A N 1
ATOM 1661 C CA . LYS A 1 208 ? -51.659 -1.854 66.537 1.00 97.19 208 LYS A CA 1
ATOM 1662 C C . LYS A 1 208 ? -52.955 -2.433 67.109 1.00 97.19 208 LYS A C 1
ATOM 1664 O O . LYS A 1 208 ? -53.409 -1.965 68.148 1.00 97.19 208 LYS A O 1
ATOM 1669 N N . LYS A 1 209 ? -53.533 -3.448 66.459 1.00 97.00 209 LYS A N 1
ATOM 1670 C CA . LYS A 1 209 ? -54.744 -4.126 66.945 1.00 97.00 209 LYS A CA 1
ATOM 1671 C C . LYS A 1 209 ? -54.507 -4.791 68.303 1.00 97.00 209 LYS A C 1
ATOM 1673 O O . LYS A 1 209 ? -55.260 -4.526 69.233 1.00 97.00 209 LYS A O 1
ATOM 1678 N N . VAL A 1 210 ? -53.436 -5.577 68.431 1.00 97.06 210 VAL A N 1
ATOM 1679 C CA . VAL A 1 210 ? -53.083 -6.261 69.688 1.00 97.06 210 VAL A CA 1
ATOM 1680 C C . VAL A 1 210 ? -52.856 -5.263 70.824 1.00 97.06 210 VAL A C 1
ATOM 1682 O O . VAL A 1 210 ? -53.358 -5.466 71.924 1.00 97.06 210 VAL A O 1
ATOM 1685 N N . VAL A 1 211 ? -52.145 -4.160 70.566 1.00 96.81 211 VAL A N 1
ATOM 1686 C CA . VAL A 1 211 ? -51.892 -3.116 71.574 1.00 96.81 211 VAL A CA 1
ATOM 1687 C C . VAL A 1 211 ? -53.194 -2.462 72.039 1.00 96.81 211 VAL A C 1
ATOM 1689 O O . VAL A 1 211 ? -53.370 -2.250 73.237 1.00 96.81 211 VAL A O 1
ATOM 1692 N N . VAL A 1 212 ? -54.121 -2.170 71.120 1.00 96.12 212 VAL A N 1
ATOM 1693 C CA . VAL A 1 212 ? -55.437 -1.610 71.470 1.00 96.12 212 VAL A CA 1
ATOM 1694 C C . VAL A 1 212 ? -56.249 -2.602 72.309 1.00 96.12 212 VAL A C 1
ATOM 1696 O O . VAL A 1 212 ? -56.756 -2.223 73.361 1.00 96.12 212 VAL A O 1
ATOM 1699 N N . GLU A 1 213 ? -56.327 -3.870 71.896 1.00 95.94 213 GLU A N 1
ATOM 1700 C CA . GLU A 1 213 ? -57.057 -4.915 72.630 1.00 95.94 213 GLU A CA 1
ATOM 1701 C C . GLU A 1 213 ? -56.476 -5.148 74.033 1.00 95.94 213 GLU A C 1
ATOM 1703 O O . GLU A 1 213 ? -57.218 -5.189 75.019 1.00 95.94 213 GLU A O 1
ATOM 1708 N N . ALA A 1 214 ? -55.148 -5.237 74.143 1.00 95.81 214 ALA A N 1
ATOM 1709 C CA . ALA A 1 214 ? -54.457 -5.365 75.421 1.00 95.81 214 ALA A CA 1
ATOM 1710 C C . ALA A 1 214 ? -54.691 -4.137 76.315 1.00 95.81 214 ALA A C 1
ATOM 1712 O O . ALA A 1 214 ? -54.980 -4.296 77.500 1.00 95.81 214 ALA A O 1
ATOM 1713 N N . GLY A 1 215 ? -54.634 -2.925 75.751 1.00 96.00 215 GLY A N 1
ATOM 1714 C CA . GLY A 1 215 ? -54.922 -1.681 76.466 1.00 96.00 215 GLY A CA 1
ATOM 1715 C C . GLY A 1 215 ? -56.333 -1.658 77.056 1.00 96.00 215 GLY A C 1
ATOM 1716 O O . GLY A 1 215 ? -56.494 -1.413 78.252 1.00 96.00 215 GLY A O 1
ATOM 1717 N N . SER A 1 216 ? -57.351 -2.006 76.262 1.00 95.94 216 SER A N 1
ATOM 1718 C CA . SER A 1 216 ? -58.739 -2.105 76.740 1.00 95.94 216 SER A CA 1
ATOM 1719 C C . SER A 1 216 ? -58.918 -3.179 77.819 1.00 95.94 216 SER A C 1
ATOM 1721 O O . SER A 1 216 ? -59.679 -2.992 78.776 1.00 95.94 216 SER A O 1
ATOM 1723 N N . ARG A 1 217 ? -58.209 -4.312 77.705 1.00 96.38 217 ARG A N 1
ATOM 1724 C CA . ARG A 1 217 ? -58.253 -5.377 78.715 1.00 96.38 217 ARG A CA 1
ATOM 1725 C C . ARG A 1 217 ? -57.625 -4.934 80.033 1.00 96.38 217 ARG A C 1
ATOM 1727 O O . ARG A 1 217 ? -58.227 -5.170 81.078 1.00 96.38 217 ARG A O 1
ATOM 1734 N N . ILE A 1 218 ? -56.465 -4.279 79.983 1.00 96.31 218 ILE A N 1
ATOM 1735 C CA . ILE A 1 218 ? -55.806 -3.700 81.161 1.00 96.31 218 ILE A CA 1
ATOM 1736 C C . ILE A 1 218 ? -56.736 -2.693 81.831 1.00 96.31 218 ILE A C 1
ATOM 1738 O O . ILE A 1 218 ? -56.957 -2.795 83.029 1.00 96.31 218 ILE A O 1
ATOM 1742 N N . GLU A 1 219 ? -57.347 -1.779 81.074 1.00 95.25 219 GLU A N 1
ATOM 1743 C CA . GLU A 1 219 ? -58.278 -0.792 81.634 1.00 95.25 219 GLU A CA 1
ATOM 1744 C C . GLU A 1 219 ? -59.452 -1.458 82.373 1.00 95.25 219 GLU A C 1
ATOM 1746 O O . GLU A 1 219 ? -59.836 -1.033 83.464 1.00 95.25 219 GLU A O 1
ATOM 1751 N N . THR A 1 220 ? -60.001 -2.533 81.801 1.00 95.50 220 THR A N 1
ATOM 1752 C CA . THR A 1 220 ? -61.084 -3.308 82.423 1.00 95.50 220 THR A CA 1
ATOM 1753 C C . THR A 1 220 ? -60.626 -3.960 83.727 1.00 95.50 220 THR A C 1
ATOM 1755 O O . THR A 1 220 ? -61.293 -3.810 84.751 1.00 95.50 220 THR A O 1
ATOM 1758 N N . LEU A 1 221 ? -59.471 -4.633 83.707 1.00 95.69 221 LEU A N 1
ATOM 1759 C CA . LEU A 1 221 ? -58.898 -5.289 84.884 1.00 95.69 221 LEU A CA 1
ATOM 1760 C C . LEU A 1 221 ? -58.548 -4.282 85.985 1.00 95.69 221 LEU A C 1
ATOM 1762 O O . LEU A 1 221 ? -58.823 -4.545 87.151 1.00 95.69 221 LEU A O 1
ATOM 1766 N N . THR A 1 222 ? -58.017 -3.106 85.640 1.00 95.62 222 THR A N 1
ATOM 1767 C CA . THR A 1 222 ? -57.744 -2.031 86.606 1.00 95.62 222 THR A CA 1
ATOM 1768 C C . THR A 1 222 ? -59.031 -1.572 87.292 1.00 95.62 222 THR A C 1
ATOM 1770 O O . THR A 1 222 ? -59.079 -1.506 88.518 1.00 95.62 222 THR A O 1
ATOM 1773 N N . LYS A 1 223 ? -60.119 -1.357 86.535 1.00 95.56 223 LYS A N 1
ATOM 1774 C CA . LYS A 1 223 ? -61.435 -0.999 87.103 1.00 95.56 223 LYS A CA 1
ATOM 1775 C C . LYS A 1 223 ? -62.022 -2.096 87.995 1.00 95.56 223 LYS A C 1
ATOM 1777 O O . LYS A 1 223 ? -62.774 -1.800 88.923 1.00 95.56 223 LYS A O 1
ATOM 1782 N N . GLU A 1 224 ? -61.782 -3.367 87.687 1.00 95.62 224 GLU A N 1
ATOM 1783 C CA . GLU A 1 224 ? -62.178 -4.488 88.552 1.00 95.62 224 GLU A CA 1
ATOM 1784 C C . GLU A 1 224 ? -61.354 -4.519 89.840 1.00 95.62 224 GLU A C 1
ATOM 1786 O O . GLU A 1 224 ? -61.917 -4.678 90.921 1.00 95.62 224 GLU A O 1
ATOM 1791 N N . LEU A 1 225 ? -60.044 -4.295 89.742 1.00 95.31 225 LEU A N 1
ATOM 1792 C CA . LEU A 1 225 ? -59.134 -4.264 90.882 1.00 95.31 225 LEU A CA 1
ATOM 1793 C C . LEU A 1 225 ? -59.463 -3.110 91.837 1.00 95.31 225 LEU A C 1
ATOM 1795 O O . LEU A 1 225 ? -59.526 -3.329 93.044 1.00 95.31 225 LEU A O 1
ATOM 1799 N N . ASP A 1 226 ? -59.777 -1.923 91.315 1.00 95.19 226 ASP A N 1
ATOM 1800 C CA . ASP A 1 226 ? -60.233 -0.781 92.119 1.00 95.19 226 ASP A CA 1
ATOM 1801 C C . ASP A 1 226 ? -61.551 -1.075 92.852 1.00 95.19 226 ASP A C 1
ATOM 1803 O O . ASP A 1 226 ? -61.711 -0.716 94.022 1.00 95.19 226 ASP A O 1
ATOM 1807 N N . ARG A 1 227 ? -62.491 -1.769 92.192 1.00 95.25 227 ARG A N 1
ATOM 1808 C CA . ARG A 1 227 ? -63.744 -2.219 92.823 1.00 95.25 227 ARG A CA 1
ATOM 1809 C C . ARG A 1 227 ? -63.474 -3.218 93.944 1.00 95.25 227 ARG A C 1
ATOM 1811 O O . ARG A 1 227 ? -63.923 -2.991 95.062 1.00 95.25 227 ARG A O 1
ATOM 1818 N N . MET A 1 228 ? -62.676 -4.254 93.678 1.00 95.19 228 MET A N 1
ATOM 1819 C CA . MET A 1 228 ? -62.290 -5.235 94.698 1.00 95.19 228 MET A CA 1
ATOM 1820 C C . MET A 1 228 ? -61.567 -4.582 95.877 1.00 95.19 228 MET A C 1
ATOM 1822 O O . MET A 1 228 ? -61.842 -4.919 97.024 1.00 95.19 228 MET A O 1
ATOM 1826 N N . LYS A 1 229 ? -60.662 -3.631 95.620 1.00 95.88 229 LYS A N 1
ATOM 1827 C CA . LYS A 1 229 ? -59.961 -2.888 96.672 1.00 95.88 229 LYS A CA 1
ATOM 1828 C C . LYS A 1 229 ? -60.951 -2.158 97.581 1.00 95.88 229 LYS A C 1
ATOM 1830 O O . LYS A 1 229 ? -60.846 -2.271 98.800 1.00 95.88 229 LYS A O 1
ATOM 1835 N N . LYS A 1 230 ? -61.936 -1.475 96.993 1.00 95.25 230 LYS A N 1
ATOM 1836 C CA . LYS A 1 230 ? -62.999 -0.792 97.738 1.00 95.25 230 LYS A CA 1
ATOM 1837 C C . LYS A 1 230 ? -63.852 -1.772 98.549 1.00 95.25 230 LYS A C 1
ATOM 1839 O O . LYS A 1 230 ? -64.152 -1.502 99.708 1.00 95.25 230 LYS A O 1
ATOM 1844 N N . ASP A 1 231 ? -64.200 -2.922 97.975 1.00 94.06 231 ASP A N 1
ATOM 1845 C CA . ASP A 1 231 ? -64.962 -3.966 98.672 1.00 94.06 231 ASP A CA 1
ATOM 1846 C C . ASP A 1 231 ? -64.181 -4.545 99.866 1.00 94.06 231 ASP A C 1
ATOM 1848 O O . ASP A 1 231 ? -64.748 -4.748 100.943 1.00 94.06 231 ASP A O 1
ATOM 1852 N N . VAL A 1 232 ? -62.868 -4.754 99.715 1.00 93.88 232 VAL A N 1
ATOM 1853 C CA . VAL A 1 232 ? -61.974 -5.191 100.801 1.00 93.88 232 VAL A CA 1
ATOM 1854 C C . VAL A 1 232 ? -61.870 -4.131 101.897 1.00 93.88 232 VAL A C 1
ATOM 1856 O O . VAL A 1 232 ? -61.946 -4.481 103.074 1.00 93.88 232 VAL A O 1
ATOM 1859 N N . GLU A 1 233 ? -61.730 -2.850 101.545 1.00 93.75 233 GLU A N 1
ATOM 1860 C CA . GLU A 1 233 ? -61.720 -1.741 102.512 1.00 93.75 233 GLU A CA 1
ATOM 1861 C C . GLU A 1 233 ? -63.017 -1.715 103.337 1.00 93.75 233 GLU A C 1
ATOM 1863 O O . GLU A 1 233 ? -62.958 -1.725 104.569 1.00 93.75 233 GLU A O 1
ATOM 1868 N N . ILE A 1 234 ? -64.179 -1.812 102.678 1.00 93.50 234 ILE A N 1
ATOM 1869 C CA . ILE A 1 234 ? -65.494 -1.894 103.339 1.00 93.50 234 ILE A CA 1
ATOM 1870 C C . ILE A 1 234 ? -65.578 -3.125 104.251 1.00 93.50 234 ILE A C 1
ATOM 1872 O O . ILE A 1 234 ? -66.065 -3.045 105.383 1.00 93.50 234 ILE A O 1
ATOM 1876 N N . SER A 1 235 ? -65.123 -4.286 103.775 1.00 92.81 235 SER A N 1
ATOM 1877 C CA . SER A 1 235 ? -65.127 -5.510 104.577 1.00 92.81 235 SER A CA 1
ATOM 1878 C C . SER A 1 235 ? -64.229 -5.377 105.807 1.00 92.81 235 SER A C 1
ATOM 1880 O O . SER A 1 235 ? -64.614 -5.812 106.889 1.00 92.81 235 SER A O 1
ATOM 1882 N N . ASN A 1 236 ? -63.055 -4.762 105.672 1.00 93.69 236 ASN A N 1
ATOM 1883 C CA . ASN A 1 236 ? -62.124 -4.542 106.774 1.00 93.69 236 ASN A CA 1
ATOM 1884 C C . ASN A 1 236 ? -62.708 -3.593 107.835 1.00 93.69 236 ASN A C 1
ATOM 1886 O O . ASN A 1 236 ? -62.580 -3.854 109.032 1.00 93.69 236 ASN A O 1
ATOM 1890 N N . GLU A 1 237 ? -63.398 -2.524 107.421 1.00 92.38 237 GLU A N 1
ATOM 1891 C CA . GLU A 1 237 ? -64.135 -1.638 108.334 1.00 92.38 237 GLU A CA 1
ATOM 1892 C C . GLU A 1 237 ? -65.217 -2.391 109.116 1.00 92.38 237 GLU A C 1
ATOM 1894 O O . GLU A 1 237 ? -65.301 -2.255 110.340 1.00 92.38 237 GLU A O 1
ATOM 1899 N N . LYS A 1 238 ? -65.998 -3.245 108.439 1.00 92.75 238 LYS A N 1
ATOM 1900 C CA . LYS A 1 238 ? -66.983 -4.114 109.102 1.00 92.75 238 LYS A CA 1
ATOM 1901 C C . LYS A 1 238 ? -66.326 -5.073 110.091 1.00 92.75 238 LYS A C 1
ATOM 1903 O O . LYS A 1 238 ? -66.812 -5.199 111.211 1.00 92.75 238 LYS A O 1
ATOM 1908 N N . THR A 1 239 ? -65.216 -5.712 109.726 1.00 91.44 239 THR A N 1
ATOM 1909 C CA . THR A 1 239 ? -64.478 -6.606 110.631 1.00 91.44 239 THR A CA 1
ATOM 1910 C C . THR A 1 239 ? -63.984 -5.864 111.870 1.00 91.44 239 THR A C 1
ATOM 1912 O O . THR A 1 239 ? -64.159 -6.366 112.977 1.00 91.44 239 THR A O 1
ATOM 1915 N N . LYS A 1 240 ? -63.436 -4.649 111.725 1.00 90.88 240 LYS A N 1
ATOM 1916 C CA . LYS A 1 240 ? -63.061 -3.804 112.873 1.00 90.88 240 LYS A CA 1
ATOM 1917 C C . LYS A 1 240 ? -64.266 -3.474 113.754 1.00 90.88 240 LYS A C 1
ATOM 1919 O O . LYS A 1 240 ? -64.166 -3.560 114.975 1.00 90.88 240 LYS A O 1
ATOM 1924 N N . LEU A 1 241 ? -65.407 -3.130 113.152 1.00 91.50 241 LEU A N 1
ATOM 1925 C CA . LEU A 1 241 ? -66.648 -2.868 113.883 1.00 91.50 241 LEU A CA 1
ATOM 1926 C C . LEU A 1 241 ? -67.094 -4.098 114.692 1.00 91.50 241 LEU A C 1
ATOM 1928 O O . LEU A 1 241 ? -67.375 -3.968 115.882 1.00 91.50 241 LEU A O 1
ATOM 1932 N N . TYR A 1 242 ? -67.115 -5.283 114.074 1.00 90.19 242 TYR A N 1
ATOM 1933 C CA . TYR A 1 242 ? -67.468 -6.532 114.752 1.00 90.19 242 TYR A CA 1
ATOM 1934 C C . TYR A 1 242 ? -66.458 -6.906 115.837 1.00 90.19 242 TYR A C 1
ATOM 1936 O O . TYR A 1 242 ? -66.868 -7.257 116.936 1.00 90.19 242 TYR A O 1
ATOM 1944 N N . SER A 1 243 ? -65.156 -6.757 115.586 1.00 90.69 243 SER A N 1
ATOM 1945 C CA . SER A 1 243 ? -64.113 -6.972 116.595 1.00 90.69 243 SER A CA 1
ATOM 1946 C C . SER A 1 243 ? -64.317 -6.071 117.817 1.00 90.69 243 SER A C 1
ATOM 1948 O O . SER A 1 243 ? -64.214 -6.542 118.945 1.00 90.69 243 SER A O 1
ATOM 1950 N N . ASN A 1 244 ? -64.665 -4.796 117.610 1.00 89.50 244 ASN A N 1
ATOM 1951 C CA . ASN A 1 244 ? -64.976 -3.869 118.700 1.00 89.50 244 ASN A CA 1
ATOM 1952 C C . ASN A 1 244 ? -66.244 -4.275 119.470 1.00 89.50 244 ASN A C 1
ATOM 1954 O O . ASN A 1 244 ? -66.318 -4.075 120.680 1.00 89.50 244 ASN A O 1
ATOM 1958 N N . GLN A 1 245 ? -67.258 -4.817 118.786 1.00 89.88 245 GLN A N 1
ATOM 1959 C CA . GLN A 1 245 ? -68.460 -5.345 119.439 1.00 89.88 245 GLN A CA 1
ATOM 1960 C C . GLN A 1 245 ? -68.151 -6.597 120.266 1.00 89.88 245 GLN A C 1
ATOM 1962 O O . GLN A 1 245 ? -68.614 -6.688 121.399 1.00 89.88 245 GLN A O 1
ATOM 1967 N N . VAL A 1 246 ? -67.348 -7.525 119.736 1.00 89.81 246 VAL A N 1
ATOM 1968 C CA . VAL A 1 246 ? -66.912 -8.732 120.456 1.00 89.81 246 VAL A CA 1
ATOM 1969 C C . VAL A 1 246 ? -66.132 -8.353 121.710 1.00 89.81 246 VAL A C 1
ATOM 1971 O O . VAL A 1 246 ? -66.497 -8.819 122.781 1.00 89.81 246 VAL A O 1
ATOM 1974 N N . ALA A 1 247 ? -65.163 -7.436 121.613 1.00 88.88 247 ALA A N 1
ATOM 1975 C CA . ALA A 1 247 ? -64.406 -6.958 122.773 1.00 88.88 247 ALA A CA 1
ATOM 1976 C C . ALA A 1 247 ? -65.322 -6.381 123.872 1.00 88.88 247 ALA A C 1
ATOM 1978 O O . ALA A 1 247 ? -65.169 -6.708 125.044 1.00 88.88 247 ALA A O 1
ATOM 1979 N N . LYS A 1 248 ? -66.347 -5.594 123.503 1.00 88.88 248 LYS A N 1
ATOM 1980 C CA . LYS A 1 248 ? -67.352 -5.103 124.467 1.00 88.88 248 LYS A CA 1
ATOM 1981 C C . LYS A 1 248 ? -68.131 -6.235 125.140 1.00 88.88 248 LYS A C 1
ATOM 1983 O O . LYS A 1 248 ? -68.394 -6.165 126.337 1.00 88.88 248 LYS A O 1
ATOM 1988 N N . VAL A 1 249 ? -68.526 -7.258 124.383 1.00 88.75 249 VAL A N 1
ATOM 1989 C CA . VAL A 1 249 ? -69.237 -8.424 124.930 1.00 88.75 249 VAL A CA 1
ATOM 1990 C C . VAL A 1 249 ? -68.320 -9.240 125.845 1.00 88.75 249 VAL A C 1
ATOM 1992 O O . VAL A 1 249 ? -68.758 -9.672 126.907 1.00 88.75 249 VAL A O 1
ATOM 1995 N N . GLU A 1 250 ? -67.052 -9.425 125.478 1.00 88.19 250 GLU A N 1
ATOM 1996 C CA . GLU A 1 250 ? -66.043 -10.081 126.317 1.00 88.19 250 GLU A CA 1
ATOM 1997 C C . GLU A 1 250 ? -65.824 -9.323 127.636 1.00 88.19 250 GLU A C 1
ATOM 1999 O O . GLU A 1 250 ? -65.804 -9.949 128.701 1.00 88.19 250 GLU A O 1
ATOM 2004 N N . ASP A 1 251 ? -65.755 -7.989 127.598 1.00 89.75 251 ASP A N 1
ATOM 2005 C CA . ASP A 1 251 ? -65.694 -7.135 128.791 1.00 89.75 251 ASP A CA 1
ATOM 2006 C C . ASP A 1 251 ? -66.955 -7.284 129.659 1.00 89.75 251 ASP A C 1
ATOM 2008 O O . ASP A 1 251 ? -66.866 -7.434 130.881 1.00 89.75 251 ASP A O 1
ATOM 2012 N N . GLU A 1 252 ? -68.148 -7.291 129.054 1.00 88.38 252 GLU A N 1
ATOM 2013 C CA . GLU A 1 252 ? -69.410 -7.528 129.768 1.00 88.38 252 GLU A CA 1
ATOM 2014 C C . GLU A 1 252 ? -69.455 -8.909 130.434 1.00 88.38 252 GLU A C 1
ATOM 2016 O O . GLU A 1 252 ? -69.887 -9.026 131.585 1.00 88.38 252 GLU A O 1
ATOM 2021 N N . ILE A 1 253 ? -69.011 -9.958 129.736 1.00 89.19 253 ILE A N 1
ATOM 2022 C CA . ILE A 1 253 ? -68.924 -11.319 130.279 1.00 89.19 253 ILE A CA 1
ATOM 2023 C C . ILE A 1 253 ? -67.930 -11.348 131.438 1.00 89.19 253 ILE A C 1
ATOM 2025 O O . ILE A 1 253 ? -68.257 -11.871 132.502 1.00 89.19 253 ILE A O 1
ATOM 2029 N N . THR A 1 254 ? -66.747 -10.760 131.269 1.00 88.69 254 THR A N 1
ATOM 2030 C CA . THR A 1 254 ? -65.707 -10.715 132.304 1.00 88.69 254 THR A CA 1
ATOM 2031 C C . THR A 1 254 ? -66.207 -9.991 133.553 1.00 88.69 254 THR A C 1
ATOM 2033 O O . THR A 1 254 ? -66.069 -10.512 134.662 1.00 88.69 254 THR A O 1
ATOM 2036 N N . ASN A 1 255 ? -66.881 -8.849 133.386 1.00 86.19 255 ASN A N 1
ATOM 2037 C CA . ASN A 1 255 ? -67.512 -8.111 134.482 1.00 86.19 255 ASN A CA 1
ATOM 2038 C C . ASN A 1 255 ? -68.598 -8.936 135.190 1.00 86.19 255 ASN A C 1
ATOM 2040 O O . ASN A 1 255 ? -68.627 -8.993 136.422 1.00 86.19 255 ASN A O 1
ATOM 2044 N N . LYS A 1 256 ? -69.464 -9.631 134.440 1.00 87.44 256 LYS A N 1
ATOM 2045 C CA . LYS A 1 256 ? -70.482 -10.532 135.014 1.00 87.44 256 LYS A CA 1
ATOM 2046 C C . LYS A 1 256 ? -69.852 -11.714 135.757 1.00 87.44 256 LYS A C 1
ATOM 2048 O O . LYS A 1 256 ? -70.313 -12.068 136.838 1.00 87.44 256 LYS A O 1
ATOM 2053 N N . MET A 1 257 ? -68.781 -12.298 135.226 1.00 84.50 257 MET A N 1
ATOM 2054 C CA . MET A 1 257 ? -68.045 -13.391 135.869 1.00 84.50 257 MET A CA 1
ATOM 2055 C C . MET A 1 257 ? -67.337 -12.937 137.150 1.00 84.50 257 MET A C 1
ATOM 2057 O O . MET A 1 257 ? -67.335 -13.669 138.140 1.00 84.50 257 MET A O 1
ATOM 2061 N N . ALA A 1 258 ? -66.772 -11.727 137.171 1.00 81.69 258 ALA A N 1
ATOM 2062 C CA . ALA A 1 258 ? -66.213 -11.124 138.379 1.00 81.69 258 ALA A CA 1
ATOM 2063 C C . ALA A 1 258 ? -67.296 -10.882 139.446 1.00 81.69 258 ALA A C 1
ATOM 2065 O O . ALA A 1 258 ? -67.091 -11.198 140.618 1.00 81.69 258 ALA A O 1
ATOM 2066 N N . TRP A 1 259 ? -68.475 -10.398 139.038 1.00 81.25 259 TRP A N 1
ATOM 2067 C CA . TRP A 1 259 ? -69.635 -10.263 139.922 1.00 81.25 259 TRP A CA 1
ATOM 2068 C C . TRP A 1 259 ? -70.075 -11.613 140.509 1.00 81.25 259 TRP A C 1
ATOM 2070 O O . TRP A 1 259 ? -70.251 -11.717 141.721 1.00 81.25 259 TRP A O 1
ATOM 2080 N N . LEU A 1 260 ? -70.160 -12.666 139.688 1.00 80.38 260 LEU A N 1
ATOM 2081 C CA . LEU A 1 260 ? -70.472 -14.023 140.153 1.00 80.38 260 LEU A CA 1
ATOM 2082 C C . LEU A 1 260 ? -69.422 -14.558 141.144 1.00 80.38 260 LEU A C 1
ATOM 2084 O O . LEU A 1 260 ? -69.794 -15.101 142.183 1.00 80.38 260 LEU A O 1
ATOM 2088 N N . LYS A 1 261 ? -68.122 -14.350 140.888 1.00 78.31 261 LYS A N 1
ATOM 2089 C CA . LYS A 1 261 ? -67.049 -14.726 141.831 1.00 78.31 261 LYS A CA 1
ATOM 2090 C C . LYS A 1 261 ? -67.166 -14.007 143.180 1.00 78.31 261 LYS A C 1
ATOM 2092 O O . LYS A 1 261 ? -66.951 -14.635 144.210 1.00 78.31 261 LYS A O 1
ATOM 2097 N N . ASN A 1 262 ? -67.549 -12.728 143.194 1.00 73.75 262 ASN A N 1
ATOM 2098 C CA . ASN A 1 262 ? -67.772 -11.972 144.434 1.00 73.75 262 ASN A CA 1
ATOM 2099 C C . ASN A 1 262 ? -68.974 -12.475 145.253 1.00 73.75 262 ASN A C 1
ATOM 2101 O O . ASN A 1 262 ? -69.020 -12.252 146.461 1.00 73.75 262 ASN A O 1
ATOM 2105 N N . ILE A 1 263 ? -69.935 -13.156 144.624 1.00 71.81 263 ILE A N 1
ATOM 2106 C CA . ILE A 1 263 ? -71.068 -13.787 145.319 1.00 71.81 263 ILE A CA 1
ATOM 2107 C C . ILE A 1 263 ? -70.662 -15.136 145.922 1.00 71.81 263 ILE A C 1
ATOM 2109 O O . ILE A 1 263 ? -71.142 -15.486 146.991 1.00 71.81 263 ILE A O 1
ATOM 2113 N N . GLN A 1 264 ? -69.747 -15.863 145.282 1.00 59.09 264 GLN A N 1
ATOM 2114 C CA . GLN A 1 264 ? -69.295 -17.195 145.704 1.00 59.09 264 GLN A CA 1
ATOM 2115 C C . GLN A 1 264 ? -68.323 -17.189 146.907 1.00 59.09 264 GLN A C 1
ATOM 2117 O O . GLN A 1 264 ? -68.008 -18.251 147.434 1.00 59.09 264 GLN A O 1
ATOM 2122 N N . ILE A 1 265 ? -67.829 -16.011 147.316 1.00 55.34 265 ILE A N 1
ATOM 2123 C CA . ILE A 1 265 ? -66.901 -15.797 148.450 1.00 55.34 265 ILE A CA 1
ATOM 2124 C C . ILE A 1 265 ? -67.644 -15.301 149.718 1.00 55.34 265 ILE A C 1
ATOM 2126 O O . ILE A 1 265 ? -67.035 -15.155 150.777 1.00 55.34 265 ILE A O 1
ATOM 2130 N N . ARG A 1 266 ? -68.959 -15.063 149.635 1.00 43.12 266 ARG A N 1
ATOM 2131 C CA . ARG A 1 266 ? -69.833 -14.828 150.798 1.00 43.12 266 ARG A CA 1
ATOM 2132 C C . ARG A 1 266 ? -70.455 -16.130 151.281 1.00 43.12 266 ARG A C 1
ATOM 2134 O O . ARG A 1 266 ? -70.657 -16.222 152.510 1.00 43.12 266 ARG A O 1
#

Radius of gyration: 90.71 Å; chains: 1; bounding box: 147×45×267 Å

Secondary structure (DSSP, 8-state):
----------SSHHHHHHHHHHHHHHHHHHHHHHHHHHHHHHHHHHHHHHHHT--------------HHHHHHHHHHHHHHHHHHHHHHHHHHHHHHHHHHHHHHHHHHHHHHHHHHHHHHHHHHHHHHHHHHHHHHHHHHHHHHHHHHHHHHHHHHHHHHHHHHHHHHHHHHHHHHHHHHHHHHHHHHHHHHHHHHHHHHHHHHHHHHHHHHHHHHHHHHHHHHHHHHHHHHHHHHHHHHHHHHHHHHHHHHHHHHHHHHHHHT-

Foldseek 3Di:
DDDDPPPPPPDPDPLVVLVVVLVVLVVVLVVLVVVLVVLVVVLVVLVVVVVVPDDPDDDDDDDDDQDPSNVSNVVSVVVNVVSVVVSVVSVVVSVVSVVVSVVVVVVVVVVVVVVVVVVVVVVVVVVVVVVVVVVVVVVVVVVVVVVVVVVVVVVVVVVVVVVVVVVVVVVVVVVVVVVVVVVVVVVVVVVVVVVVVVVVVVVVVVVVVVVVVVVVVVVVVVVVVVVVVVVVVVVVVVVVVVVVVVVVVVVVVVVVVVVVVVVVVD

pLDDT: mean 85.6, std 17.51, range [32.94, 98.56]